Protein AF-A0A3R7LCP0-F1 (afdb_monomer_lite)

Radius of gyration: 26.22 Å; chains: 1; bounding box: 91×42×60 Å

InterPro domains:
  IPR002659 Glycosyl transferase, family 31 [PTHR11214] (71-264)

Structure (mmCIF, N/CA/C/O backbone):
data_AF-A0A3R7LCP0-F1
#
_entry.id   AF-A0A3R7LCP0-F1
#
loop_
_atom_site.group_PDB
_atom_site.id
_atom_site.type_symbol
_atom_site.label_atom_id
_atom_site.label_alt_id
_atom_site.label_comp_id
_atom_site.label_asym_id
_atom_site.label_entity_id
_atom_site.label_seq_id
_atom_site.pdbx_PDB_ins_code
_atom_site.Cartn_x
_atom_site.Cartn_y
_atom_site.Cartn_z
_atom_site.occupancy
_atom_site.B_iso_or_equiv
_atom_site.auth_seq_id
_atom_site.auth_comp_id
_atom_site.auth_asym_id
_atom_site.auth_atom_id
_atom_site.pdbx_PDB_model_num
ATOM 1 N N . MET A 1 1 ? -74.616 3.422 -42.777 1.00 49.84 1 MET A N 1
ATOM 2 C CA . MET A 1 1 ? -73.543 2.401 -42.690 1.00 49.84 1 MET A CA 1
ATOM 3 C C . MET A 1 1 ? -72.469 2.838 -41.690 1.00 49.84 1 MET A C 1
ATOM 5 O O . MET A 1 1 ? -71.772 3.800 -41.980 1.00 49.84 1 MET A O 1
ATOM 9 N N . PRO A 1 2 ? -72.309 2.148 -40.542 1.00 49.72 2 PRO A N 1
ATOM 10 C CA . PRO A 1 2 ? -71.027 2.124 -39.832 1.00 49.72 2 PRO A CA 1
ATOM 11 C C . PRO A 1 2 ? -70.740 0.717 -39.260 1.00 49.72 2 PRO A C 1
ATOM 13 O O . PRO A 1 2 ? -71.001 0.448 -38.094 1.00 49.72 2 PRO A O 1
ATOM 16 N N . LYS A 1 3 ? -70.240 -0.226 -40.073 1.00 52.94 3 LYS A N 1
ATOM 17 C CA . LYS A 1 3 ? -69.855 -1.580 -39.597 1.00 52.94 3 LYS A CA 1
ATOM 18 C C . LYS A 1 3 ? -68.353 -1.889 -39.714 1.00 52.94 3 LYS A C 1
ATOM 20 O O . LYS A 1 3 ? -67.890 -2.838 -39.092 1.00 52.94 3 LYS A O 1
ATOM 25 N N . SER A 1 4 ? -67.568 -1.083 -40.439 1.00 52.88 4 SER A N 1
ATOM 26 C CA . SER A 1 4 ? -66.151 -1.394 -40.707 1.00 52.88 4 SER A CA 1
ATOM 27 C C . SER A 1 4 ? -65.209 -1.059 -39.544 1.00 52.88 4 SER A C 1
ATOM 29 O O . SER A 1 4 ? -64.351 -1.873 -39.207 1.00 52.88 4 SER A O 1
ATOM 31 N N . LYS A 1 5 ? -65.396 0.087 -38.869 1.00 50.59 5 LYS A N 1
ATOM 32 C CA . LYS A 1 5 ? -64.476 0.545 -37.809 1.00 50.59 5 LYS A CA 1
ATOM 33 C C . LYS A 1 5 ? -64.443 -0.392 -36.593 1.00 50.59 5 LYS A C 1
ATOM 35 O O . LYS A 1 5 ? -63.363 -0.674 -36.086 1.00 50.59 5 LYS A O 1
ATOM 40 N N . LEU A 1 6 ? -65.585 -0.943 -36.168 1.00 50.09 6 LEU A N 1
ATOM 41 C CA . LEU A 1 6 ? -65.671 -1.797 -34.971 1.00 50.09 6 LEU A CA 1
ATOM 42 C C . LEU A 1 6 ? -64.938 -3.146 -35.140 1.00 50.09 6 LEU A C 1
ATOM 44 O O . LEU A 1 6 ? -64.340 -3.663 -34.194 1.00 50.09 6 LEU A O 1
ATOM 48 N N . LEU A 1 7 ? -64.958 -3.705 -36.356 1.00 53.12 7 LEU A N 1
ATOM 49 C CA . LEU A 1 7 ? -64.299 -4.972 -36.693 1.00 53.12 7 LEU A CA 1
ATOM 50 C C . LEU A 1 7 ? -62.770 -4.827 -36.706 1.00 53.12 7 LEU A C 1
ATOM 52 O O . LEU A 1 7 ? -62.059 -5.691 -36.187 1.00 53.12 7 LEU A O 1
ATOM 56 N N . THR A 1 8 ? -62.258 -3.703 -37.216 1.00 53.84 8 THR A N 1
ATOM 57 C CA . THR A 1 8 ? -60.820 -3.396 -37.205 1.00 53.84 8 THR A CA 1
ATOM 58 C C . THR A 1 8 ? -60.267 -3.182 -35.796 1.00 53.84 8 THR A C 1
ATOM 60 O O . THR A 1 8 ? -59.170 -3.659 -35.501 1.00 53.84 8 THR A O 1
ATOM 63 N N . THR A 1 9 ? -61.021 -2.547 -34.892 1.00 56.44 9 THR A N 1
ATOM 64 C CA . THR A 1 9 ? -60.576 -2.316 -33.505 1.00 56.44 9 THR A CA 1
ATOM 65 C C . THR A 1 9 ? -60.516 -3.618 -32.707 1.00 56.44 9 THR A C 1
ATOM 67 O O . THR A 1 9 ? -59.526 -3.869 -32.022 1.00 56.44 9 THR A O 1
ATOM 70 N N . LYS A 1 10 ? -61.510 -4.508 -32.866 1.00 56.53 10 LYS A N 1
ATOM 71 C CA . LYS A 1 10 ? -61.490 -5.845 -32.243 1.00 56.53 10 LYS A CA 1
ATOM 72 C C . LYS A 1 10 ? -60.331 -6.706 -32.754 1.00 56.53 10 LYS A C 1
ATOM 74 O O . LYS A 1 10 ? -59.730 -7.441 -31.973 1.00 56.53 10 LYS A O 1
ATOM 79 N N . ARG A 1 11 ? -59.982 -6.605 -34.044 1.00 59.06 11 ARG A N 1
ATOM 80 C CA . ARG A 1 11 ? -58.834 -7.324 -34.622 1.00 59.06 11 ARG A CA 1
ATOM 81 C C . ARG A 1 11 ? -57.505 -6.803 -34.069 1.00 59.06 11 ARG A C 1
ATOM 83 O O . ARG A 1 11 ? -56.677 -7.622 -33.683 1.00 59.06 11 ARG A O 1
ATOM 90 N N . LYS A 1 12 ? -57.326 -5.480 -33.952 1.00 60.47 12 LYS A N 1
ATOM 91 C CA . LYS A 1 12 ? -56.124 -4.874 -33.347 1.00 60.47 12 LYS A CA 1
ATOM 92 C C . LYS A 1 12 ? -55.962 -5.247 -31.870 1.00 60.47 12 LYS A C 1
ATOM 94 O O . LYS A 1 12 ? -54.868 -5.630 -31.475 1.00 60.47 12 LYS A O 1
ATOM 99 N N . LEU A 1 13 ? -57.043 -5.232 -31.087 1.00 64.94 13 LEU A N 1
ATOM 100 C CA . LEU A 1 13 ? -56.997 -5.597 -29.666 1.00 64.94 13 LEU A CA 1
ATOM 101 C C . LEU A 1 13 ? -56.583 -7.065 -29.456 1.00 64.94 13 LEU A C 1
ATOM 103 O O . LEU A 1 13 ? -55.771 -7.356 -28.584 1.00 64.94 13 LEU A O 1
ATOM 107 N N . LYS A 1 14 ? -57.060 -7.980 -30.314 1.00 69.50 14 LYS A N 1
ATOM 108 C CA . LYS A 1 14 ? -56.634 -9.391 -30.305 1.00 69.50 14 LYS A CA 1
ATOM 109 C C . LYS A 1 14 ? -55.150 -9.572 -30.648 1.00 69.50 14 LYS A C 1
ATOM 111 O O . LYS A 1 14 ? -54.504 -10.424 -30.053 1.00 69.50 14 LYS A O 1
ATOM 116 N N . HIS A 1 15 ? -54.602 -8.771 -31.568 1.00 67.19 15 HIS A N 1
ATOM 117 C CA . HIS A 1 15 ? -53.174 -8.835 -31.914 1.00 67.19 15 HIS A CA 1
ATOM 118 C C . HIS A 1 15 ? -52.292 -8.305 -30.777 1.00 67.19 15 HIS A C 1
ATOM 120 O O . HIS A 1 15 ? -51.270 -8.909 -30.473 1.00 67.19 15 HIS A O 1
ATOM 126 N N . VAL A 1 16 ? -52.705 -7.224 -30.106 1.00 72.75 16 VAL A N 1
ATOM 127 C CA . VAL A 1 16 ? -51.981 -6.683 -28.942 1.00 72.75 16 VAL A CA 1
ATOM 128 C C . VAL A 1 16 ? -52.003 -7.670 -27.772 1.00 72.75 16 VAL A C 1
ATOM 130 O O . VAL A 1 16 ? -50.965 -7.913 -27.165 1.00 72.75 16 VAL A O 1
ATOM 133 N N . ALA A 1 17 ? -53.152 -8.296 -27.496 1.00 77.81 17 ALA A N 1
ATOM 134 C CA . ALA A 1 17 ? -53.259 -9.320 -26.456 1.00 77.81 17 ALA A CA 1
ATOM 135 C C . ALA A 1 17 ? -52.379 -10.550 -26.751 1.00 77.81 17 ALA A C 1
ATOM 137 O O . ALA A 1 17 ? -51.728 -11.067 -25.847 1.00 77.81 17 ALA A O 1
ATOM 138 N N . LEU A 1 18 ? -52.310 -10.984 -28.015 1.00 81.31 18 LEU A N 1
ATOM 139 C CA . LEU A 1 18 ? -51.444 -12.089 -28.432 1.00 81.31 18 LEU A CA 1
ATOM 140 C C . LEU A 1 18 ? -49.955 -11.745 -28.270 1.00 81.31 18 LEU A C 1
ATOM 142 O O . LEU A 1 18 ? -49.191 -12.569 -27.779 1.00 81.31 18 LEU A O 1
ATOM 146 N N . LEU A 1 19 ? -49.547 -10.525 -28.636 1.00 80.19 19 LEU A N 1
ATOM 147 C CA . LEU A 1 19 ? -48.168 -10.057 -28.463 1.00 80.19 19 LEU A CA 1
ATOM 148 C C . LEU A 1 19 ? -47.773 -9.956 -26.984 1.00 80.19 19 LEU A C 1
ATOM 150 O O . LEU A 1 19 ? -46.661 -10.336 -26.634 1.00 80.19 19 LEU A O 1
ATOM 154 N N . LEU A 1 20 ? -48.683 -9.509 -26.114 1.00 77.31 20 LEU A N 1
ATOM 155 C CA . LEU A 1 20 ? -48.467 -9.486 -24.664 1.00 77.31 20 LEU A CA 1
ATOM 156 C C . LEU A 1 20 ? -48.315 -10.896 -24.084 1.00 77.31 20 LEU A C 1
ATOM 158 O O . LEU A 1 20 ? -47.405 -11.129 -23.298 1.00 77.31 20 LEU A O 1
ATOM 162 N N . LEU A 1 21 ? -49.153 -11.849 -24.502 1.00 84.38 21 LEU A N 1
ATOM 163 C CA . LEU A 1 21 ? -49.038 -13.250 -24.083 1.00 84.38 21 LEU A CA 1
ATOM 164 C C . LEU A 1 21 ? -47.717 -13.881 -24.539 1.00 84.38 21 LEU A C 1
ATOM 166 O O . LEU A 1 21 ? -47.061 -14.556 -23.750 1.00 84.38 21 LEU A O 1
ATOM 170 N N . LEU A 1 22 ? -47.299 -13.626 -25.782 1.00 82.31 22 LEU A N 1
ATOM 171 C CA . LEU A 1 22 ? -46.010 -14.091 -26.300 1.00 82.31 22 LEU A CA 1
ATOM 172 C C . LEU A 1 22 ? -44.830 -13.445 -25.565 1.00 82.31 22 LEU A C 1
ATOM 174 O O . LEU A 1 22 ? -43.853 -14.131 -25.281 1.00 82.31 22 LEU A O 1
ATOM 178 N N . PHE A 1 23 ? -44.930 -12.159 -25.218 1.00 78.50 23 PHE A N 1
ATOM 179 C CA . PHE A 1 23 ? -43.915 -11.465 -24.429 1.00 78.50 23 PHE A CA 1
ATOM 180 C C . PHE A 1 23 ? -43.800 -12.057 -23.021 1.00 78.50 23 PHE A C 1
ATOM 182 O O . PHE A 1 23 ? -42.697 -12.387 -22.601 1.00 78.50 23 PHE A O 1
ATOM 189 N N . ILE A 1 24 ? -44.927 -12.279 -22.336 1.00 82.06 24 ILE A N 1
ATOM 190 C CA . ILE A 1 24 ? -44.960 -12.899 -21.003 1.00 82.06 24 ILE A CA 1
ATOM 191 C C . ILE A 1 24 ? -44.372 -14.315 -21.049 1.00 82.06 24 ILE A C 1
ATOM 193 O O . ILE A 1 24 ? -43.560 -14.674 -20.196 1.00 82.06 24 ILE A O 1
ATOM 197 N N . LEU A 1 25 ? -44.727 -15.106 -22.067 1.00 82.75 25 LEU A N 1
ATOM 198 C CA . LEU A 1 25 ? -44.203 -16.460 -22.245 1.00 82.75 25 LEU A CA 1
ATOM 199 C C . LEU A 1 25 ? -42.691 -16.450 -22.513 1.00 82.75 25 LEU A C 1
ATOM 201 O O . LEU A 1 25 ? -41.961 -17.241 -21.921 1.00 82.75 25 LEU A O 1
ATOM 205 N N . ALA A 1 26 ? -42.209 -15.532 -23.356 1.00 76.50 26 ALA A N 1
ATOM 206 C CA . ALA A 1 26 ? -40.785 -15.364 -23.627 1.00 76.50 26 ALA A CA 1
ATOM 207 C C . ALA A 1 26 ? -40.016 -14.929 -22.372 1.00 76.50 26 ALA A C 1
ATOM 209 O O . ALA A 1 26 ? -38.957 -15.487 -22.098 1.00 76.50 26 ALA A O 1
ATOM 210 N N . THR A 1 27 ? -40.554 -13.998 -21.576 1.00 69.31 27 THR A N 1
ATOM 211 C CA . THR A 1 27 ? -39.926 -13.582 -20.314 1.00 69.31 27 THR A CA 1
ATOM 212 C C . THR A 1 27 ? -39.915 -14.706 -19.284 1.00 69.31 27 THR A C 1
ATOM 214 O O . THR A 1 27 ? -38.888 -14.920 -18.655 1.00 69.31 27 THR A O 1
ATOM 217 N N . ALA A 1 28 ? -40.996 -15.485 -19.164 1.00 73.69 28 ALA A N 1
ATOM 218 C CA . ALA A 1 28 ? -41.054 -16.615 -18.241 1.00 73.69 28 ALA A CA 1
ATOM 219 C C . ALA A 1 28 ? -40.073 -17.730 -18.642 1.00 73.69 28 ALA A C 1
ATOM 221 O O . ALA A 1 28 ? -39.352 -18.251 -17.797 1.00 73.69 28 ALA A O 1
ATOM 222 N N . LEU A 1 29 ? -39.982 -18.055 -19.938 1.00 70.94 29 LEU A N 1
ATOM 223 C CA . LEU A 1 29 ? -39.008 -19.022 -20.454 1.00 70.94 29 LEU A CA 1
ATOM 224 C C . LEU A 1 29 ? -37.562 -18.544 -20.272 1.00 70.94 29 LEU A C 1
ATOM 226 O O . LEU A 1 29 ? -36.691 -19.363 -19.981 1.00 70.94 29 LEU A O 1
ATOM 230 N N . LEU A 1 30 ? -37.300 -17.240 -20.420 1.00 60.72 30 LEU A N 1
ATOM 231 C CA . LEU A 1 30 ? -35.980 -16.659 -20.178 1.00 60.72 30 LEU A CA 1
ATOM 232 C C . LEU A 1 30 ? -35.617 -16.703 -18.685 1.00 60.72 30 LEU A C 1
ATOM 234 O O . LEU A 1 30 ? -34.499 -17.082 -18.357 1.00 60.72 30 LEU A O 1
ATOM 238 N N . SER A 1 31 ? -36.562 -16.404 -17.788 1.00 59.28 31 SER A N 1
ATOM 239 C CA . SER A 1 31 ? -36.373 -16.524 -16.336 1.00 59.28 31 SER A CA 1
ATOM 240 C C . SER A 1 31 ? -36.089 -17.968 -15.910 1.00 59.28 31 SER A C 1
ATOM 242 O O . SER A 1 31 ? -35.122 -18.206 -15.198 1.00 59.28 31 SER A O 1
ATOM 244 N N . ILE A 1 32 ? -36.838 -18.949 -16.430 1.00 60.66 32 ILE A N 1
ATOM 245 C CA . ILE A 1 32 ? -36.616 -20.376 -16.127 1.00 60.66 32 ILE A CA 1
ATOM 246 C C . ILE A 1 32 ? -35.267 -20.869 -16.693 1.00 60.66 32 ILE A C 1
ATOM 248 O O . ILE A 1 32 ? -34.582 -21.681 -16.071 1.00 60.66 32 ILE A O 1
ATOM 252 N N . ARG A 1 33 ? -34.845 -20.369 -17.866 1.00 51.66 33 ARG A N 1
ATOM 253 C CA . ARG A 1 33 ? -33.520 -20.651 -18.454 1.00 51.66 33 ARG A CA 1
ATOM 254 C C . ARG A 1 33 ? -32.367 -20.029 -17.660 1.00 51.66 33 ARG A C 1
ATOM 256 O O . ARG A 1 33 ? -31.286 -20.608 -17.662 1.00 51.66 33 ARG A O 1
ATOM 263 N N . LEU A 1 34 ? -32.575 -18.876 -17.018 1.00 50.47 34 LEU A N 1
ATOM 264 C CA . LEU A 1 34 ? -31.582 -18.265 -16.129 1.00 50.47 34 LEU A CA 1
ATOM 265 C C . LEU A 1 34 ? -31.468 -19.021 -14.797 1.00 50.47 34 LEU A C 1
ATOM 267 O O . LEU A 1 34 ? -30.347 -19.248 -14.353 1.00 50.47 34 LEU A O 1
ATOM 271 N N . ASP A 1 35 ? -32.581 -19.484 -14.222 1.00 42.94 35 ASP A N 1
ATOM 272 C CA . ASP A 1 35 ? -32.558 -20.279 -12.982 1.00 42.94 35 ASP A CA 1
ATOM 273 C C . ASP A 1 35 ? -31.918 -21.660 -13.197 1.00 42.94 35 ASP A C 1
ATOM 275 O O . ASP A 1 35 ? -31.072 -22.089 -12.420 1.00 42.94 35 ASP A O 1
ATOM 279 N N . THR A 1 36 ? -32.220 -22.335 -14.310 1.00 46.12 36 THR A N 1
ATOM 280 C CA . THR A 1 36 ? -31.637 -23.660 -14.617 1.00 46.12 36 THR A CA 1
ATOM 281 C C . THR A 1 36 ? -30.168 -23.615 -15.052 1.00 46.12 36 THR A C 1
ATOM 283 O O . THR A 1 36 ? -29.502 -24.648 -15.058 1.00 46.12 36 THR A O 1
ATOM 286 N N . ALA A 1 37 ? -29.630 -22.436 -15.381 1.00 47.94 37 ALA A N 1
ATOM 287 C CA . ALA A 1 37 ? -28.201 -22.239 -15.632 1.00 47.94 37 ALA A CA 1
ATOM 288 C C . ALA A 1 37 ? -27.396 -21.937 -14.349 1.00 47.94 37 ALA A C 1
ATOM 290 O O . ALA A 1 37 ? -26.168 -21.858 -14.414 1.00 47.94 37 ALA A O 1
ATOM 291 N N . SER A 1 38 ? -28.068 -21.774 -13.199 1.00 49.25 38 SER A N 1
ATOM 292 C CA . SER A 1 38 ? -27.445 -21.484 -11.900 1.00 49.25 38 SER A CA 1
ATOM 293 C C . SER A 1 38 ? -27.074 -22.737 -11.093 1.00 49.25 38 SER A C 1
ATOM 295 O O . SER A 1 38 ? -26.261 -22.637 -10.176 1.00 49.25 38 SER A O 1
ATOM 297 N N . ASP A 1 39 ? -27.590 -23.918 -11.441 1.00 45.41 39 ASP A N 1
ATOM 298 C CA . ASP A 1 39 ? -27.339 -25.168 -10.698 1.00 45.41 39 ASP A CA 1
ATOM 299 C C . ASP A 1 39 ? -26.075 -25.911 -11.173 1.00 45.41 39 ASP A C 1
ATOM 301 O O . ASP A 1 39 ? -26.025 -27.135 -11.291 1.00 45.41 39 ASP A O 1
ATOM 305 N N . GLY A 1 40 ? -25.018 -25.145 -11.449 1.00 49.59 40 GLY A N 1
ATOM 306 C CA . GLY A 1 40 ? -23.663 -25.644 -11.661 1.00 49.59 40 GLY A CA 1
ATOM 307 C C . GLY A 1 40 ? -22.789 -25.371 -10.439 1.00 49.59 40 GLY A C 1
ATOM 308 O O . GLY A 1 40 ? -22.150 -24.328 -10.371 1.00 49.59 40 GLY A O 1
ATOM 309 N N . ASP A 1 41 ? -22.783 -26.309 -9.490 1.00 51.56 41 ASP A N 1
ATOM 310 C CA . ASP A 1 41 ? -21.792 -26.504 -8.415 1.00 51.56 41 ASP A CA 1
ATOM 311 C C . ASP A 1 41 ? -21.189 -25.225 -7.783 1.00 51.56 41 ASP A C 1
ATOM 313 O O . ASP A 1 41 ? -19.972 -25.001 -7.768 1.00 51.56 41 ASP A O 1
ATOM 317 N N . ALA A 1 42 ? -22.054 -24.360 -7.242 1.00 53.62 42 ALA A N 1
ATOM 318 C CA . ALA A 1 42 ? -21.640 -23.165 -6.502 1.00 53.62 42 ALA A CA 1
ATOM 319 C C . ALA A 1 42 ? -20.739 -23.510 -5.297 1.00 53.62 42 ALA A C 1
ATOM 321 O O . ALA A 1 42 ? -19.781 -22.795 -5.017 1.00 53.62 42 ALA A O 1
ATOM 322 N N . ALA A 1 43 ? -20.977 -24.655 -4.645 1.00 54.81 43 ALA A N 1
ATOM 323 C CA . ALA A 1 43 ? -20.180 -25.124 -3.513 1.00 54.81 43 ALA A CA 1
ATOM 324 C C . ALA A 1 43 ? -18.738 -25.486 -3.919 1.00 54.81 43 ALA A C 1
ATOM 326 O O . ALA A 1 43 ? -17.779 -25.063 -3.264 1.00 54.81 43 ALA A O 1
ATOM 327 N N . GLY A 1 44 ? -18.560 -26.218 -5.026 1.00 53.16 44 GLY A N 1
ATOM 328 C CA . GLY A 1 44 ? -17.236 -26.523 -5.569 1.00 53.16 44 GLY A CA 1
ATOM 329 C C . GLY A 1 44 ? -16.494 -25.267 -6.036 1.00 53.16 44 GLY A C 1
ATOM 330 O O . GLY A 1 44 ? -15.306 -25.101 -5.748 1.00 53.16 44 GLY A O 1
ATOM 331 N N . ARG A 1 45 ? -17.195 -24.324 -6.676 1.00 55.53 45 ARG A N 1
ATOM 332 C CA . ARG A 1 45 ? -16.612 -23.055 -7.137 1.00 55.53 45 ARG A CA 1
ATOM 333 C C . ARG A 1 45 ? -16.164 -22.158 -5.984 1.00 55.53 45 ARG A C 1
ATOM 335 O O . ARG A 1 45 ? -15.049 -21.639 -6.038 1.00 55.53 45 ARG A O 1
ATOM 342 N N . ASP A 1 46 ? -16.978 -22.025 -4.942 1.00 65.75 46 ASP A N 1
ATOM 343 C CA . ASP A 1 46 ? -16.652 -21.229 -3.756 1.00 65.75 46 ASP A CA 1
ATOM 344 C C . ASP A 1 46 ? -15.471 -21.826 -2.990 1.00 65.75 46 ASP A C 1
ATOM 346 O O . ASP A 1 46 ? -14.552 -21.096 -2.616 1.00 65.75 46 ASP A O 1
ATOM 350 N N . SER A 1 47 ? -15.416 -23.155 -2.843 1.00 66.19 47 SER A N 1
ATOM 351 C CA . SER A 1 47 ? -14.258 -23.821 -2.235 1.00 66.19 47 SER A CA 1
ATOM 352 C C . SER A 1 47 ? -12.971 -23.619 -3.045 1.00 66.19 47 SER A C 1
ATOM 354 O O . SER A 1 47 ? -11.925 -23.325 -2.471 1.00 66.19 47 SER A O 1
ATOM 356 N N . TYR A 1 48 ? -13.041 -23.690 -4.379 1.00 65.38 48 TYR A N 1
ATOM 357 C CA . TYR A 1 48 ? -11.883 -23.519 -5.255 1.00 65.38 48 TYR A CA 1
ATOM 358 C C . TYR A 1 48 ? -11.373 -22.075 -5.246 1.00 65.38 48 TYR A C 1
ATOM 360 O O . TYR A 1 48 ? -10.165 -21.833 -5.149 1.00 65.38 48 TYR A O 1
ATOM 368 N N . LEU A 1 49 ? -12.289 -21.106 -5.323 1.00 70.81 49 LEU A N 1
ATOM 369 C CA . LEU A 1 49 ? -11.964 -19.686 -5.217 1.00 70.81 49 LEU A CA 1
ATOM 370 C C . LEU A 1 49 ? -11.360 -19.372 -3.848 1.00 70.81 49 LEU A C 1
ATOM 372 O O . LEU A 1 49 ? -10.337 -18.692 -3.790 1.00 70.81 49 LEU A O 1
ATOM 376 N N . HIS A 1 50 ? -11.920 -19.932 -2.775 1.00 74.62 50 HIS A N 1
ATOM 377 C CA . HIS A 1 50 ? -11.382 -19.794 -1.428 1.00 74.62 50 HIS A CA 1
ATOM 378 C C . HIS A 1 50 ? -9.968 -20.384 -1.309 1.00 74.62 50 HIS A C 1
ATOM 380 O O . HIS A 1 50 ? -9.053 -19.686 -0.877 1.00 74.62 50 HIS A O 1
ATOM 386 N N . SER A 1 51 ? -9.736 -21.619 -1.767 1.00 74.69 51 SER A N 1
ATOM 387 C CA . SER A 1 51 ? -8.404 -22.243 -1.743 1.00 74.69 51 SER A CA 1
ATOM 388 C C . SER A 1 51 ? -7.373 -21.454 -2.549 1.00 74.69 51 SER A C 1
ATOM 390 O O . SER A 1 51 ? -6.238 -21.266 -2.109 1.00 74.69 51 SER A O 1
ATOM 392 N N . ARG A 1 52 ? -7.761 -20.943 -3.721 1.00 78.75 52 ARG A N 1
ATOM 393 C CA . ARG A 1 52 ? -6.888 -20.106 -4.551 1.00 78.75 52 ARG A CA 1
ATOM 394 C C . ARG A 1 52 ? -6.559 -18.780 -3.868 1.00 78.75 52 ARG A C 1
ATOM 396 O O . ARG A 1 52 ? -5.427 -18.311 -3.973 1.00 78.75 52 ARG A O 1
ATOM 403 N N . ALA A 1 53 ? -7.532 -18.185 -3.187 1.00 81.50 53 ALA A N 1
ATOM 404 C CA . ALA A 1 53 ? -7.362 -16.946 -2.446 1.00 81.50 53 ALA A CA 1
ATOM 405 C C . ALA A 1 53 ? -6.405 -17.141 -1.253 1.00 81.50 53 ALA A C 1
ATOM 407 O O . ALA A 1 53 ? -5.516 -16.316 -1.059 1.00 81.50 53 ALA A O 1
ATOM 408 N N . VAL A 1 54 ? -6.506 -18.263 -0.529 1.00 85.88 54 VAL A N 1
ATOM 409 C CA . VAL A 1 54 ? -5.569 -18.634 0.550 1.00 85.88 54 VAL A CA 1
ATOM 410 C C . VAL A 1 54 ? -4.149 -18.822 0.013 1.00 85.88 54 VAL A C 1
ATOM 412 O O . VAL A 1 54 ? -3.215 -18.218 0.531 1.00 85.88 54 VAL A O 1
ATOM 415 N N . ALA A 1 55 ? -3.975 -19.584 -1.070 1.00 88.38 55 ALA A N 1
ATOM 416 C CA . ALA A 1 55 ? -2.655 -19.790 -1.671 1.00 88.38 55 ALA A CA 1
ATOM 417 C C . ALA A 1 55 ? -2.028 -18.476 -2.177 1.00 88.38 55 ALA A C 1
ATOM 419 O O . ALA A 1 55 ? -0.816 -18.276 -2.084 1.00 88.38 55 ALA A O 1
ATOM 420 N N . ALA A 1 56 ? -2.846 -17.562 -2.710 1.00 90.75 56 ALA A N 1
ATOM 421 C CA . ALA A 1 56 ? -2.386 -16.244 -3.132 1.00 90.75 56 ALA A CA 1
ATOM 422 C C . ALA A 1 56 ? -1.938 -15.376 -1.945 1.00 90.75 56 ALA A C 1
ATOM 424 O O . ALA A 1 56 ? -0.945 -14.658 -2.074 1.00 90.75 56 ALA A O 1
ATOM 425 N N . ASP A 1 57 ? -2.626 -15.463 -0.806 1.00 93.38 57 ASP A N 1
ATOM 426 C CA . ASP A 1 57 ? -2.268 -14.735 0.415 1.00 93.38 57 ASP A CA 1
ATOM 427 C C . ASP A 1 57 ? -0.972 -15.271 1.017 1.00 93.38 57 ASP A C 1
ATOM 429 O O . ASP A 1 57 ? -0.076 -14.492 1.341 1.00 93.38 57 ASP A O 1
ATOM 433 N N . GLU A 1 58 ? -0.830 -16.595 1.104 1.00 93.88 58 GLU A N 1
ATOM 434 C CA . GLU A 1 58 ? 0.411 -17.221 1.563 1.00 93.88 58 GLU A CA 1
ATOM 435 C C . GLU A 1 58 ? 1.593 -16.824 0.674 1.00 93.88 58 GLU A C 1
ATOM 437 O O . GLU A 1 58 ? 2.652 -16.456 1.182 1.00 93.88 58 GLU A O 1
ATOM 442 N N . ALA A 1 59 ? 1.402 -16.809 -0.649 1.00 94.75 59 ALA A N 1
ATOM 443 C CA . ALA A 1 59 ? 2.421 -16.337 -1.580 1.00 94.75 59 ALA A CA 1
ATOM 444 C C . ALA A 1 59 ? 2.739 -14.844 -1.382 1.00 94.75 59 ALA A C 1
ATOM 446 O O . ALA A 1 59 ? 3.909 -14.462 -1.393 1.00 94.75 59 ALA A O 1
ATOM 447 N N . ALA A 1 60 ? 1.719 -14.007 -1.161 1.00 96.94 60 ALA A N 1
ATOM 448 C CA . ALA A 1 60 ? 1.883 -12.573 -0.929 1.00 96.94 60 ALA A CA 1
ATOM 449 C C . ALA A 1 60 ? 2.663 -12.251 0.355 1.00 96.94 60 ALA A C 1
ATOM 451 O O . ALA A 1 60 ? 3.346 -11.225 0.432 1.00 96.94 60 ALA A O 1
ATOM 452 N N . LEU A 1 61 ? 2.563 -13.130 1.351 1.00 96.75 61 LEU A N 1
ATOM 453 C CA . LEU A 1 61 ? 3.163 -12.983 2.674 1.00 96.75 61 LEU A CA 1
ATOM 454 C C . LEU A 1 61 ? 4.409 -13.857 2.876 1.00 96.75 61 LEU A C 1
ATOM 456 O O . LEU A 1 61 ? 4.963 -13.868 3.973 1.00 96.75 61 LEU A O 1
ATOM 460 N N . ALA A 1 62 ? 4.886 -14.549 1.836 1.00 95.44 62 ALA A N 1
ATOM 461 C CA . ALA A 1 62 ? 5.940 -15.563 1.934 1.00 95.44 62 ALA A CA 1
ATOM 462 C C . ALA A 1 62 ? 7.254 -15.061 2.564 1.00 95.44 62 ALA A C 1
ATOM 464 O O . ALA A 1 62 ? 7.984 -15.837 3.178 1.00 95.44 62 ALA A O 1
ATOM 465 N N . PHE A 1 63 ? 7.553 -13.764 2.439 1.00 95.94 63 PHE A N 1
ATOM 466 C CA . PHE A 1 63 ? 8.771 -13.147 2.977 1.00 95.94 63 PHE A CA 1
ATOM 467 C C . PHE A 1 63 ? 8.561 -12.418 4.311 1.00 95.94 63 PHE A C 1
ATOM 469 O O . PHE A 1 63 ? 9.473 -11.751 4.802 1.00 95.94 63 PHE A O 1
ATOM 476 N N . ILE A 1 64 ? 7.372 -12.526 4.907 1.00 95.69 64 ILE A N 1
ATOM 477 C CA . ILE A 1 64 ? 7.039 -11.914 6.192 1.00 95.69 64 ILE A CA 1
ATOM 478 C C . ILE A 1 64 ? 6.906 -13.026 7.242 1.00 95.69 64 ILE A C 1
ATOM 480 O O . ILE A 1 64 ? 6.153 -13.980 7.047 1.00 95.69 64 ILE A O 1
ATOM 484 N N . PRO A 1 65 ? 7.586 -12.927 8.399 1.00 96.06 65 PRO A N 1
ATOM 485 C CA . PRO A 1 65 ? 7.410 -13.903 9.467 1.00 96.06 65 PRO A CA 1
ATOM 486 C C . PRO A 1 65 ? 5.955 -13.959 9.948 1.00 96.06 65 PRO A C 1
ATOM 488 O O . PRO A 1 65 ? 5.379 -12.914 10.252 1.00 96.06 65 PRO A O 1
ATOM 491 N N . ARG A 1 66 ? 5.399 -15.167 10.134 1.00 95.12 66 ARG A N 1
ATOM 492 C CA . ARG A 1 66 ? 4.012 -15.373 10.613 1.00 95.12 66 ARG A CA 1
ATOM 493 C C . ARG A 1 66 ? 3.672 -14.532 11.842 1.00 95.12 66 ARG A C 1
ATOM 495 O O . ARG A 1 66 ? 2.694 -13.804 11.819 1.00 95.12 66 ARG A O 1
ATOM 502 N N . ARG A 1 67 ? 4.573 -14.477 12.831 1.00 96.38 67 ARG A N 1
ATOM 503 C CA . ARG A 1 67 ? 4.417 -13.634 14.034 1.00 96.38 67 ARG A CA 1
ATOM 504 C C . ARG A 1 67 ? 4.104 -12.159 13.741 1.00 96.38 67 ARG A C 1
ATOM 506 O O . ARG A 1 67 ? 3.418 -11.513 14.527 1.00 96.38 67 ARG A O 1
ATOM 513 N N . ALA A 1 68 ? 4.647 -11.596 12.657 1.00 96.88 68 ALA A N 1
ATOM 514 C CA . ALA A 1 68 ? 4.395 -10.209 12.278 1.00 96.88 68 ALA A CA 1
ATOM 515 C C . ALA A 1 68 ? 2.983 -10.067 11.700 1.00 96.88 68 ALA A C 1
ATOM 517 O O . ALA A 1 68 ? 2.257 -9.171 12.115 1.00 96.88 68 ALA A O 1
ATOM 518 N N . VAL A 1 69 ? 2.575 -11.000 10.836 1.00 95.88 69 VAL A N 1
ATOM 519 C CA . VAL A 1 69 ? 1.213 -11.080 10.289 1.00 95.88 69 VAL A CA 1
ATOM 520 C C . VAL A 1 69 ? 0.182 -11.304 11.401 1.00 95.88 69 VAL A C 1
ATOM 522 O O . VAL A 1 69 ? -0.827 -10.605 11.452 1.00 95.88 69 VAL A O 1
ATOM 525 N N . ASP A 1 70 ? 0.463 -12.195 12.352 1.00 95.25 70 ASP A N 1
ATOM 526 C CA . ASP A 1 70 ? -0.396 -12.429 13.516 1.00 95.25 70 ASP A CA 1
ATOM 527 C C . ASP A 1 70 ? -0.549 -11.142 14.332 1.00 95.25 70 ASP A C 1
ATOM 529 O O . ASP A 1 70 ? -1.666 -10.723 14.638 1.00 95.25 70 ASP A O 1
ATOM 533 N N . THR A 1 71 ? 0.569 -10.454 14.598 1.00 96.06 71 THR A N 1
ATOM 534 C CA . THR A 1 71 ? 0.560 -9.154 15.284 1.00 96.06 71 THR A CA 1
ATOM 535 C C . THR A 1 71 ? -0.319 -8.150 14.545 1.00 96.06 71 THR A C 1
ATOM 537 O O . THR A 1 71 ? -1.080 -7.431 15.180 1.00 96.06 71 THR A O 1
ATOM 540 N N . TRP A 1 72 ? -0.239 -8.088 13.218 1.00 95.81 72 TRP A N 1
ATOM 541 C CA . TRP A 1 72 ? -1.070 -7.192 12.419 1.00 95.81 72 TRP A CA 1
ATOM 542 C C . TRP A 1 72 ? -2.557 -7.501 12.545 1.00 95.81 72 TRP A C 1
ATOM 544 O O . TRP A 1 72 ? -3.350 -6.590 12.776 1.00 95.81 72 TRP A O 1
ATOM 554 N N . SER A 1 73 ? -2.925 -8.776 12.427 1.00 89.62 73 SER A N 1
ATOM 555 C CA . SER A 1 73 ? -4.321 -9.224 12.453 1.00 89.62 73 SER A CA 1
ATOM 556 C C . SER A 1 73 ? -5.013 -8.964 13.797 1.00 89.62 73 SER A C 1
ATOM 558 O O . SER A 1 73 ? -6.216 -8.721 13.846 1.00 89.62 73 SER A O 1
ATOM 560 N N . GLN A 1 74 ? -4.247 -8.960 14.893 1.00 91.81 74 GLN A N 1
ATOM 561 C CA . GLN A 1 74 ? -4.746 -8.715 16.248 1.00 91.81 74 GLN A CA 1
ATOM 562 C C . GLN A 1 74 ? -4.911 -7.223 16.574 1.00 91.81 74 GLN A C 1
ATOM 564 O O . GLN A 1 74 ? -5.488 -6.866 17.604 1.00 91.81 74 GLN A O 1
ATOM 569 N N . ARG A 1 75 ? -4.384 -6.324 15.734 1.00 94.00 75 ARG A N 1
ATOM 570 C CA . ARG A 1 75 ? -4.398 -4.878 15.979 1.00 94.00 75 ARG A CA 1
ATOM 571 C C . ARG A 1 75 ? -5.595 -4.223 15.302 1.00 94.00 75 ARG A C 1
ATOM 573 O O . ARG A 1 75 ? -5.926 -4.478 14.149 1.00 94.00 75 ARG A O 1
ATOM 580 N N . GLN A 1 76 ? -6.201 -3.274 16.006 1.00 95.44 76 GLN A N 1
ATOM 581 C CA . GLN A 1 76 ? -7.283 -2.454 15.470 1.00 95.44 76 GLN A CA 1
ATOM 582 C C . GLN A 1 76 ? -6.727 -1.187 14.818 1.00 95.44 76 GLN A C 1
ATOM 584 O O . GLN A 1 76 ? -6.714 -0.108 15.413 1.00 95.44 76 GLN A O 1
ATOM 589 N N . TYR A 1 77 ? -6.234 -1.318 13.588 1.00 98.25 77 TYR A N 1
ATOM 590 C CA . TYR A 1 77 ? -5.769 -0.162 12.829 1.00 98.25 77 TYR A CA 1
ATOM 591 C C . TYR A 1 77 ? -6.936 0.748 12.422 1.00 98.25 77 TYR A C 1
ATOM 593 O O . TYR A 1 77 ? -7.972 0.304 11.933 1.00 98.25 77 TYR A O 1
ATOM 601 N N . LEU A 1 78 ? -6.745 2.057 12.568 1.00 98.50 78 LEU A N 1
ATOM 602 C CA . LEU A 1 78 ? -7.616 3.057 11.956 1.00 98.50 78 LEU A CA 1
ATOM 603 C C . LEU A 1 78 ? -7.460 3.026 10.430 1.00 98.50 78 LEU A C 1
ATOM 605 O O . LEU A 1 78 ? -8.448 3.112 9.705 1.00 98.50 78 LEU A O 1
ATOM 609 N N . LEU A 1 79 ? -6.218 2.907 9.963 1.00 98.56 79 LEU A N 1
ATOM 610 C CA . LEU A 1 79 ? -5.852 2.958 8.556 1.00 98.56 79 LEU A CA 1
ATOM 611 C C . LEU A 1 79 ? -4.817 1.883 8.233 1.00 98.56 79 LEU A C 1
ATOM 613 O O . LEU A 1 79 ? -3.815 1.758 8.937 1.00 98.56 79 LEU A O 1
ATOM 617 N N . VAL A 1 80 ? -5.007 1.196 7.111 1.00 98.69 80 VAL A N 1
ATOM 618 C CA . VAL A 1 80 ? -3.949 0.408 6.474 1.00 98.69 80 VAL A CA 1
ATOM 619 C C . VAL A 1 80 ? -3.659 0.996 5.098 1.00 98.69 80 VAL A C 1
ATOM 621 O O . VAL A 1 80 ? -4.534 1.048 4.232 1.00 98.69 80 VAL A O 1
ATOM 624 N N . LEU A 1 81 ? -2.433 1.475 4.907 1.00 98.69 81 LEU A N 1
ATOM 625 C CA . LEU A 1 81 ? -1.968 2.082 3.667 1.00 98.69 81 LEU A CA 1
ATOM 626 C C . LEU A 1 81 ? -1.095 1.098 2.891 1.00 98.69 81 LEU A C 1
ATOM 628 O O . LEU A 1 81 ? -0.023 0.718 3.356 1.00 98.69 81 LEU A O 1
ATOM 632 N N . GLY A 1 82 ? -1.524 0.766 1.678 1.00 98.62 82 GLY A N 1
ATOM 633 C CA . GLY A 1 82 ? -0.682 0.107 0.690 1.00 98.62 82 GLY A CA 1
ATOM 634 C C . GLY A 1 82 ? 0.099 1.138 -0.103 1.00 98.62 82 GLY A C 1
ATOM 635 O O . GLY A 1 82 ? -0.477 2.094 -0.626 1.00 98.62 82 GLY A O 1
ATOM 636 N N . VAL A 1 83 ? 1.402 0.929 -0.228 1.00 98.62 83 VAL A N 1
ATOM 637 C CA . VAL A 1 83 ? 2.285 1.744 -1.057 1.00 98.62 83 VAL A CA 1
ATOM 638 C C . VAL A 1 83 ? 2.806 0.891 -2.204 1.00 98.62 83 VAL A C 1
ATOM 640 O O . VAL A 1 83 ? 3.798 0.172 -2.038 1.00 9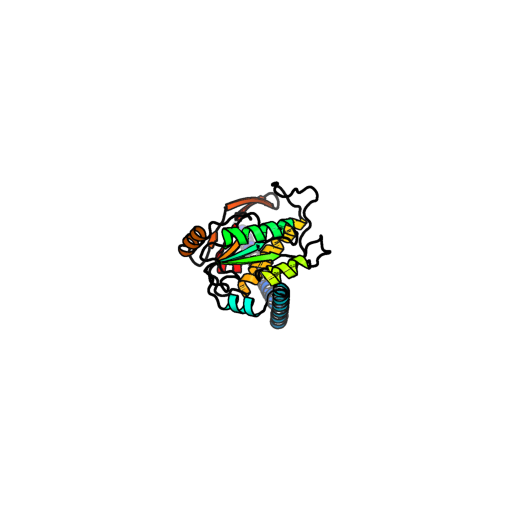8.62 83 VAL A O 1
ATOM 643 N N . PRO A 1 84 ? 2.144 0.904 -3.373 1.00 97.69 84 PRO A N 1
ATOM 644 C CA . PRO A 1 84 ? 2.681 0.244 -4.538 1.00 97.69 84 PRO A CA 1
ATOM 645 C C . PRO A 1 84 ? 4.055 0.772 -4.921 1.00 97.69 84 PRO A C 1
ATOM 647 O O . PRO A 1 84 ? 4.273 1.976 -5.033 1.00 97.69 84 PRO A O 1
ATOM 650 N N . SER A 1 85 ? 4.973 -0.153 -5.153 1.00 97.19 85 SER A N 1
ATOM 651 C CA . SER A 1 85 ? 6.343 0.150 -5.548 1.00 97.19 85 SER A CA 1
ATOM 652 C C . SER A 1 85 ? 6.851 -0.932 -6.505 1.00 97.19 85 SER A C 1
ATOM 654 O O . SER A 1 85 ? 6.120 -1.869 -6.844 1.00 97.19 85 SER A O 1
ATOM 656 N N . GLU A 1 86 ? 8.08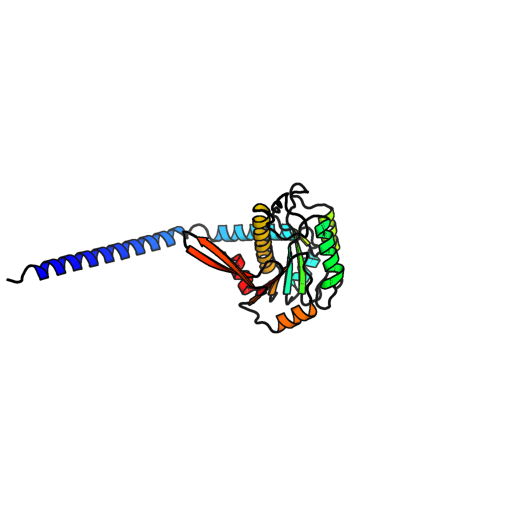6 -0.791 -6.976 1.00 95.94 86 GLU A N 1
ATOM 657 C CA . GLU A 1 86 ? 8.729 -1.745 -7.886 1.00 95.94 86 GLU A CA 1
ATOM 658 C C . GLU A 1 86 ? 9.994 -2.320 -7.242 1.00 95.94 86 GLU A C 1
ATOM 660 O O . GLU A 1 86 ? 10.643 -1.689 -6.394 1.00 95.94 86 GLU A O 1
ATOM 665 N N . ASP A 1 87 ? 10.368 -3.524 -7.668 1.00 97.12 87 ASP A N 1
ATOM 666 C CA . ASP A 1 87 ? 11.605 -4.177 -7.249 1.00 97.12 87 ASP A CA 1
ATOM 667 C C . ASP A 1 87 ? 12.802 -3.637 -8.045 1.00 97.12 87 ASP A C 1
ATOM 669 O O . ASP A 1 87 ? 13.381 -4.300 -8.904 1.00 97.12 87 ASP A O 1
ATOM 673 N N . THR A 1 88 ? 13.145 -2.377 -7.792 1.00 95.56 88 THR A N 1
ATOM 674 C CA . THR A 1 88 ? 14.334 -1.723 -8.344 1.00 95.56 88 THR A CA 1
ATOM 675 C C . THR A 1 88 ? 15.072 -0.973 -7.241 1.00 95.56 88 THR A C 1
ATOM 677 O O . THR A 1 88 ? 14.477 -0.560 -6.241 1.00 95.56 88 THR A O 1
ATOM 680 N N . GLU A 1 89 ? 16.378 -0.762 -7.413 1.00 95.69 89 GLU A N 1
ATOM 681 C CA . GLU A 1 89 ? 17.186 -0.018 -6.440 1.00 95.69 89 GLU A CA 1
ATOM 682 C C . GLU A 1 89 ? 16.644 1.406 -6.235 1.00 95.69 89 GLU A C 1
ATOM 684 O O . GLU A 1 89 ? 16.454 1.855 -5.104 1.00 95.69 89 GLU A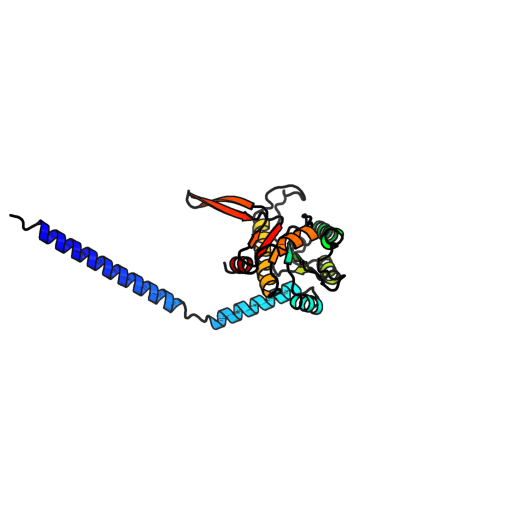 O 1
ATOM 689 N N . ALA A 1 90 ? 16.308 2.101 -7.326 1.00 93.44 90 ALA A N 1
ATOM 690 C CA . ALA A 1 90 ? 15.779 3.461 -7.272 1.00 93.44 90 ALA A CA 1
ATOM 691 C C . ALA A 1 90 ? 14.511 3.558 -6.408 1.00 93.44 90 ALA A C 1
ATOM 693 O O . ALA A 1 90 ? 14.374 4.485 -5.608 1.00 93.44 90 ALA A O 1
ATOM 694 N N . ARG A 1 91 ? 13.608 2.584 -6.536 1.00 95.12 91 ARG A N 1
ATOM 695 C CA . ARG A 1 91 ? 12.337 2.530 -5.804 1.00 95.12 91 ARG A CA 1
ATOM 696 C C . ARG A 1 91 ? 12.538 2.092 -4.361 1.00 95.12 91 ARG A C 1
ATOM 698 O O . ARG A 1 91 ? 11.955 2.682 -3.457 1.00 95.12 91 ARG A O 1
ATOM 705 N N . ARG A 1 92 ? 13.469 1.172 -4.107 1.00 97.69 92 ARG A N 1
ATOM 706 C CA . ARG A 1 92 ? 13.902 0.837 -2.746 1.00 97.69 92 ARG A CA 1
ATOM 707 C C . ARG A 1 92 ? 14.437 2.043 -1.985 1.00 97.69 92 ARG A C 1
ATOM 709 O O . ARG A 1 92 ? 14.091 2.226 -0.821 1.00 97.69 92 ARG A O 1
ATOM 716 N N . ARG A 1 93 ? 15.238 2.897 -2.632 1.00 97.25 93 ARG A N 1
ATOM 717 C CA . ARG A 1 93 ? 15.720 4.143 -2.011 1.00 97.25 93 ARG A CA 1
ATOM 718 C C . ARG A 1 93 ? 14.558 5.044 -1.583 1.00 97.25 93 ARG A C 1
ATOM 720 O O . ARG A 1 93 ? 14.620 5.612 -0.498 1.00 97.25 93 ARG A O 1
ATOM 727 N N . ARG A 1 94 ? 13.478 5.118 -2.370 1.00 96.62 94 ARG A N 1
ATOM 728 C CA . ARG A 1 94 ? 12.260 5.863 -2.002 1.00 96.62 94 ARG A CA 1
ATOM 729 C C . ARG A 1 94 ? 11.539 5.254 -0.802 1.00 96.62 94 ARG A C 1
ATOM 731 O O . ARG A 1 94 ? 11.229 5.979 0.137 1.00 96.62 94 ARG A O 1
ATOM 738 N N . ARG A 1 95 ? 11.359 3.930 -0.777 1.00 98.12 95 ARG A N 1
ATOM 739 C CA . ARG A 1 95 ? 10.787 3.231 0.390 1.00 98.12 95 ARG A CA 1
ATOM 740 C C . ARG A 1 95 ? 11.606 3.491 1.655 1.00 98.12 95 ARG A C 1
ATOM 742 O O . ARG A 1 95 ? 11.057 3.838 2.696 1.00 98.12 95 ARG A O 1
ATOM 749 N N . ASN A 1 96 ? 12.933 3.410 1.559 1.00 98.00 96 ASN A N 1
ATOM 750 C CA . ASN A 1 96 ? 13.829 3.735 2.670 1.00 98.00 96 ASN A CA 1
ATOM 751 C C . ASN A 1 96 ? 13.703 5.197 3.111 1.00 98.00 96 ASN A C 1
ATOM 753 O O . ASN A 1 96 ? 13.704 5.460 4.312 1.00 98.00 96 ASN A O 1
ATOM 757 N N . LEU A 1 97 ? 13.545 6.132 2.170 1.00 97.56 97 LEU A N 1
ATOM 758 C CA . LEU A 1 97 ? 13.312 7.540 2.478 1.00 97.56 97 LEU A CA 1
ATOM 759 C C . LEU A 1 97 ? 11.982 7.744 3.212 1.00 97.56 97 LEU A C 1
ATOM 761 O O . LEU A 1 97 ? 11.949 8.447 4.215 1.00 97.56 97 LEU A O 1
ATOM 765 N N . GLN A 1 98 ? 10.895 7.106 2.779 1.00 97.69 98 GLN A N 1
ATOM 766 C CA . GLN A 1 98 ? 9.620 7.185 3.493 1.00 97.69 98 GLN A CA 1
ATOM 767 C C . GLN A 1 98 ? 9.729 6.574 4.907 1.00 97.69 98 GLN A C 1
ATOM 769 O O . GLN A 1 98 ? 9.306 7.201 5.883 1.00 97.69 98 GLN A O 1
ATOM 774 N N . ARG A 1 99 ? 10.396 5.413 5.056 1.00 97.94 99 ARG A N 1
ATOM 775 C CA . ARG A 1 99 ? 10.682 4.782 6.366 1.00 97.94 99 ARG A CA 1
ATOM 776 C C . ARG A 1 99 ? 11.489 5.684 7.302 1.00 97.94 99 ARG A C 1
ATOM 778 O O . ARG A 1 99 ? 11.215 5.720 8.500 1.00 97.94 99 ARG A O 1
ATOM 785 N N . SER A 1 100 ? 12.479 6.407 6.778 1.00 96.62 100 SER A N 1
ATOM 786 C CA . SER A 1 100 ? 13.333 7.301 7.568 1.00 96.62 100 SER A CA 1
ATOM 787 C C . SER A 1 100 ? 12.727 8.688 7.805 1.00 96.62 100 SER A C 1
ATOM 789 O O . SER A 1 100 ? 13.282 9.450 8.596 1.00 96.62 100 SER A O 1
ATOM 791 N N . THR A 1 101 ? 11.588 9.006 7.177 1.00 96.00 101 THR A N 1
ATOM 792 C CA . THR A 1 101 ? 10.928 10.318 7.264 1.00 96.00 101 THR A CA 1
ATOM 793 C C . THR A 1 101 ? 9.475 10.208 7.737 1.00 96.00 101 THR A C 1
ATOM 795 O O . THR A 1 101 ? 9.237 10.111 8.941 1.00 96.00 101 THR A O 1
ATOM 798 N N . CYS A 1 102 ? 8.486 10.230 6.836 1.00 94.62 102 CYS A N 1
ATOM 799 C CA . CYS A 1 102 ? 7.064 10.324 7.174 1.00 94.62 102 CYS A CA 1
ATOM 800 C C . CYS A 1 102 ? 6.538 9.128 7.985 1.00 94.62 102 CYS A C 1
ATOM 802 O O . CYS A 1 102 ? 5.560 9.284 8.715 1.00 94.62 102 CYS A O 1
ATOM 804 N N . TRP A 1 103 ? 7.204 7.971 7.956 1.00 97.50 103 TRP A N 1
ATOM 805 C CA . TRP A 1 103 ? 6.836 6.819 8.791 1.00 97.50 103 TRP A CA 1
ATOM 806 C C . TRP A 1 103 ? 7.424 6.834 10.201 1.00 97.50 103 TRP A C 1
ATOM 808 O O . TRP A 1 103 ? 7.090 5.970 11.006 1.00 97.50 103 TRP A O 1
ATOM 818 N N . ARG A 1 104 ? 8.236 7.842 10.541 1.00 96.38 104 ARG A N 1
ATOM 819 C CA . ARG A 1 104 ? 8.700 8.072 11.918 1.00 96.38 104 ARG A CA 1
ATOM 820 C C . ARG A 1 104 ? 7.724 8.878 12.768 1.00 96.38 104 ARG A C 1
ATOM 822 O O . ARG A 1 104 ? 7.934 8.997 13.974 1.00 96.38 104 ARG A O 1
ATOM 829 N N . PHE A 1 105 ? 6.682 9.454 12.169 1.00 96.38 105 PHE A N 1
ATOM 830 C CA . PHE A 1 105 ? 5.697 10.206 12.936 1.00 96.38 105 PHE A CA 1
ATOM 831 C C . PHE A 1 105 ? 4.945 9.300 13.928 1.00 96.38 105 PHE A C 1
ATOM 833 O O . PHE A 1 105 ? 4.655 8.141 13.615 1.00 96.38 105 PHE A O 1
ATOM 840 N N . PRO A 1 106 ? 4.567 9.827 15.109 1.00 93.94 106 PRO A N 1
ATOM 841 C CA . PRO A 1 106 ? 3.747 9.091 16.060 1.00 93.94 106 PRO A CA 1
ATOM 842 C C . PRO A 1 106 ? 2.446 8.587 15.429 1.00 93.94 106 PRO A C 1
ATOM 844 O O . PRO A 1 106 ? 1.785 9.296 14.668 1.00 93.94 106 PRO A O 1
ATOM 847 N N . GLY A 1 107 ? 2.060 7.361 15.781 1.00 95.12 107 GLY A N 1
ATOM 848 C CA . GLY A 1 107 ? 0.846 6.719 15.279 1.00 95.12 107 GLY A CA 1
ATOM 849 C C . GLY A 1 107 ? 1.048 5.830 14.051 1.00 95.12 107 GLY A C 1
ATOM 850 O O . GLY A 1 107 ? 0.106 5.118 13.705 1.00 95.12 107 GLY A O 1
ATOM 851 N N . VAL A 1 108 ? 2.240 5.806 13.444 1.00 98.44 108 VAL A N 1
ATOM 852 C CA . VAL A 1 108 ? 2.598 4.808 12.425 1.00 98.44 108 VAL A CA 1
ATOM 853 C C . VAL A 1 108 ? 3.082 3.525 13.101 1.00 98.44 108 VAL A C 1
ATOM 855 O O . VAL A 1 108 ? 4.025 3.536 13.890 1.00 98.44 108 VAL A O 1
ATOM 858 N N . ALA A 1 109 ? 2.431 2.413 12.788 1.00 98.25 109 ALA A N 1
ATOM 859 C CA . ALA A 1 109 ? 2.804 1.070 13.191 1.00 98.25 109 ALA A CA 1
ATOM 860 C C . ALA A 1 109 ? 3.953 0.571 12.310 1.00 98.25 109 ALA A C 1
ATOM 862 O O . ALA A 1 109 ? 3.820 0.467 11.093 1.00 98.25 109 ALA A O 1
ATOM 863 N N . THR A 1 110 ? 5.082 0.249 12.934 1.00 97.62 110 THR A N 1
ATOM 864 C CA . THR A 1 110 ? 6.301 -0.211 12.258 1.00 97.62 110 THR A CA 1
ATOM 865 C C . THR A 1 110 ? 6.907 -1.390 13.010 1.00 97.62 110 THR A C 1
ATOM 867 O O . THR A 1 110 ? 6.614 -1.611 14.184 1.00 97.62 110 THR A O 1
ATOM 870 N N . ARG A 1 111 ? 7.830 -2.129 12.385 1.00 96.62 111 ARG A N 1
ATOM 871 C CA . ARG A 1 111 ? 8.577 -3.186 13.087 1.00 96.62 111 ARG A CA 1
ATOM 872 C C . ARG A 1 111 ? 9.262 -2.667 14.360 1.00 96.62 111 ARG A C 1
ATOM 874 O O . ARG A 1 111 ? 9.251 -3.355 15.377 1.00 96.62 111 ARG A O 1
ATOM 881 N N . ALA A 1 112 ? 9.814 -1.452 14.320 1.00 95.88 112 ALA A N 1
ATOM 882 C CA . ALA A 1 112 ? 10.577 -0.864 15.422 1.00 95.88 112 ALA A CA 1
ATOM 883 C C . ALA A 1 112 ? 9.742 -0.603 16.688 1.00 95.88 112 ALA A C 1
ATOM 885 O O . ALA A 1 112 ? 10.294 -0.605 17.783 1.00 95.88 112 ALA A O 1
ATOM 886 N N . ASN A 1 113 ? 8.426 -0.408 16.555 1.00 96.56 113 ASN A N 1
ATOM 887 C CA . ASN A 1 113 ? 7.516 -0.211 17.687 1.00 96.56 113 ASN A CA 1
ATOM 888 C C . ASN A 1 113 ? 6.556 -1.394 17.901 1.00 96.56 113 ASN A C 1
ATOM 890 O O . ASN A 1 113 ? 5.488 -1.224 18.487 1.00 96.56 113 ASN A O 1
ATOM 894 N N . GLY A 1 114 ? 6.906 -2.591 17.410 1.00 96.56 114 GLY A N 1
ATOM 895 C CA . GLY A 1 114 ? 6.065 -3.785 17.556 1.00 96.56 114 GLY A CA 1
ATOM 896 C C . GLY A 1 114 ? 4.709 -3.655 16.855 1.00 96.56 114 GLY A C 1
ATOM 897 O O . GLY A 1 114 ? 3.695 -4.158 17.349 1.00 96.56 114 GLY A O 1
ATOM 898 N N . PHE A 1 115 ? 4.688 -2.925 15.736 1.00 97.62 115 PHE A N 1
ATOM 899 C CA . PHE A 1 115 ? 3.506 -2.574 14.951 1.00 97.62 115 PHE A CA 1
ATOM 900 C C . PHE A 1 115 ? 2.401 -1.891 15.764 1.00 97.62 115 PHE A C 1
ATOM 902 O O . PHE A 1 115 ? 1.210 -2.063 15.488 1.00 97.62 115 PHE A O 1
ATOM 909 N N . ALA A 1 116 ? 2.796 -1.106 16.766 1.00 96.44 116 ALA A N 1
ATOM 910 C CA . ALA A 1 116 ? 1.893 -0.291 17.557 1.00 96.44 116 ALA A CA 1
ATOM 911 C C . ALA A 1 116 ? 1.653 1.061 16.871 1.00 96.44 116 ALA A C 1
ATOM 913 O O . ALA A 1 116 ? 2.580 1.814 16.583 1.00 96.44 116 ALA A O 1
ATOM 914 N N . GLY A 1 117 ? 0.390 1.386 16.616 1.00 97.38 117 GLY A N 1
ATOM 915 C CA . GLY A 1 117 ? 0.002 2.626 15.958 1.00 97.38 117 GLY A CA 1
ATOM 916 C C . GLY A 1 117 ? -1.413 2.541 15.406 1.00 97.38 117 GLY A C 1
ATOM 917 O O . GLY A 1 117 ? -1.989 1.462 15.305 1.00 97.38 117 GLY A O 1
ATOM 918 N N . ALA A 1 118 ? -1.974 3.691 15.046 1.00 98.25 118 ALA A N 1
ATOM 919 C CA . ALA A 1 118 ? -3.276 3.755 14.394 1.00 98.25 118 ALA A CA 1
ATOM 920 C C . ALA A 1 118 ? -3.177 3.467 12.885 1.00 98.25 118 ALA A C 1
ATOM 922 O O . ALA A 1 118 ? -4.179 3.115 12.269 1.00 98.25 118 ALA A O 1
ATOM 923 N N . MET A 1 119 ? -1.995 3.624 12.289 1.00 98.62 119 MET A N 1
ATOM 924 C CA . MET A 1 119 ?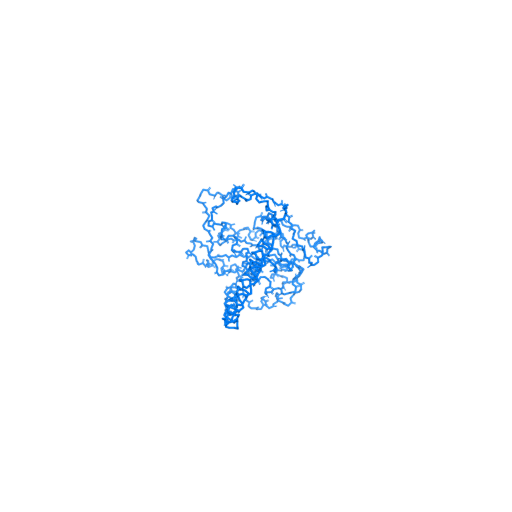 -1.772 3.487 10.854 1.00 98.62 119 MET A CA 1
ATOM 925 C C . MET A 1 119 ? -0.709 2.438 10.559 1.00 98.62 119 MET A C 1
ATOM 927 O O . MET A 1 119 ? 0.440 2.645 10.928 1.00 98.62 119 MET A O 1
ATOM 931 N N . LEU A 1 120 ? -1.056 1.370 9.849 1.00 98.69 120 LEU A N 1
ATOM 932 C CA . LEU A 1 120 ? -0.074 0.442 9.286 1.00 98.69 120 LEU A CA 1
ATOM 933 C C . LEU A 1 120 ? 0.265 0.849 7.848 1.00 98.69 120 LEU A C 1
ATOM 935 O O . LEU A 1 120 ? -0.622 1.245 7.092 1.00 98.69 120 LEU A O 1
ATOM 939 N N . VAL A 1 121 ? 1.539 0.736 7.473 1.00 98.50 121 VAL A N 1
ATOM 940 C CA . VAL A 1 121 ? 2.011 0.967 6.102 1.00 98.50 121 VAL A CA 1
ATOM 941 C C . VAL A 1 121 ? 2.666 -0.299 5.582 1.00 98.50 121 VAL A C 1
ATOM 943 O O . VAL A 1 121 ? 3.545 -0.839 6.247 1.00 98.50 121 VAL A O 1
ATOM 946 N N . LEU A 1 122 ? 2.247 -0.743 4.400 1.00 98.75 122 LEU A N 1
ATOM 947 C CA . LEU A 1 122 ? 2.793 -1.910 3.717 1.00 98.75 122 LEU A CA 1
ATOM 948 C C . LEU A 1 122 ? 3.187 -1.544 2.289 1.00 98.75 122 LEU A C 1
ATOM 950 O O . LEU A 1 122 ? 2.398 -0.958 1.551 1.00 98.75 122 LEU A O 1
ATOM 954 N N . TYR A 1 123 ? 4.393 -1.914 1.877 1.00 98.75 123 TYR A N 1
ATOM 955 C CA . TYR A 1 123 ? 4.840 -1.775 0.499 1.00 98.75 123 TYR A CA 1
ATOM 956 C C . TYR A 1 123 ? 4.373 -2.964 -0.324 1.00 98.75 123 TYR A C 1
ATOM 958 O O . TYR A 1 123 ? 4.588 -4.111 0.057 1.00 98.75 123 TYR A O 1
ATOM 966 N N . VAL A 1 124 ? 3.755 -2.689 -1.468 1.00 98.62 124 VAL A N 1
ATOM 967 C CA . VAL A 1 124 ? 3.120 -3.706 -2.307 1.00 98.62 124 VAL A CA 1
ATOM 968 C C . VAL A 1 124 ? 3.901 -3.845 -3.607 1.00 98.62 124 VAL A C 1
ATOM 970 O O . VAL A 1 124 ? 4.000 -2.890 -4.382 1.00 98.62 124 VAL A O 1
ATOM 973 N N . LEU A 1 125 ? 4.451 -5.032 -3.857 1.00 98.44 125 LEU A N 1
ATOM 974 C CA . LEU A 1 125 ? 5.324 -5.298 -4.999 1.00 98.44 125 LEU A CA 1
ATOM 975 C C . LEU A 1 125 ? 4.850 -6.500 -5.812 1.00 98.44 125 LEU A C 1
ATOM 977 O O . LEU A 1 125 ? 4.410 -7.502 -5.257 1.00 98.44 125 LEU A O 1
ATOM 981 N N . GLY A 1 126 ? 4.977 -6.404 -7.134 1.00 98.06 126 GLY A N 1
ATOM 982 C CA . GLY A 1 126 ? 4.911 -7.534 -8.051 1.00 98.06 126 GLY A CA 1
ATOM 983 C C . GLY A 1 126 ? 6.305 -7.960 -8.512 1.00 98.06 126 GLY A C 1
ATOM 984 O O . GLY A 1 126 ? 7.323 -7.343 -8.196 1.00 98.06 126 GLY A O 1
ATOM 985 N N . ARG A 1 127 ? 6.352 -9.036 -9.293 1.00 98.12 127 ARG A N 1
ATOM 986 C CA . ARG A 1 127 ? 7.582 -9.568 -9.883 1.00 98.12 127 ARG A CA 1
ATOM 987 C C . ARG A 1 127 ? 8.019 -8.684 -11.044 1.00 98.12 127 ARG A C 1
ATOM 989 O O . ARG A 1 127 ? 7.283 -8.539 -12.020 1.00 98.12 127 ARG A O 1
ATOM 996 N N . HIS A 1 128 ? 9.196 -8.079 -10.941 1.00 96.94 128 HIS A N 1
ATOM 997 C CA . HIS A 1 128 ? 9.653 -7.075 -11.900 1.00 96.94 128 HIS A CA 1
ATOM 998 C C . HIS A 1 128 ? 10.332 -7.722 -13.128 1.00 96.94 128 HIS A C 1
ATOM 1000 O O . HIS A 1 128 ? 11.109 -8.669 -12.969 1.00 96.94 128 HIS A O 1
ATOM 1006 N N . PRO A 1 129 ? 10.107 -7.224 -14.362 1.00 95.44 129 PRO A N 1
ATOM 1007 C CA . PRO A 1 129 ? 10.687 -7.803 -15.580 1.00 95.44 129 PRO A CA 1
ATOM 1008 C C . PRO A 1 129 ? 12.221 -7.797 -15.608 1.00 95.44 129 PRO A C 1
ATOM 1010 O O . PRO A 1 129 ? 12.811 -8.680 -16.221 1.00 95.44 129 PRO A O 1
ATOM 1013 N N . ALA A 1 130 ? 12.872 -6.843 -14.930 1.00 93.94 130 ALA A N 1
ATOM 1014 C CA . ALA A 1 130 ? 14.338 -6.784 -14.851 1.00 93.94 130 ALA A CA 1
ATOM 1015 C C . ALA A 1 130 ? 14.967 -8.004 -14.152 1.00 93.94 130 ALA A C 1
ATOM 1017 O O . ALA A 1 130 ? 16.138 -8.286 -14.370 1.00 93.94 130 ALA A O 1
ATOM 1018 N N . HIS A 1 131 ? 14.182 -8.744 -13.362 1.00 96.31 131 HIS A N 1
ATOM 1019 C CA . HIS A 1 131 ? 14.623 -9.940 -12.635 1.00 96.31 131 HIS A CA 1
ATOM 1020 C C . HIS A 1 131 ? 14.025 -11.221 -13.228 1.00 96.31 131 HIS A C 1
ATOM 1022 O O . HIS A 1 131 ? 13.822 -12.206 -12.521 1.00 96.31 131 HIS A O 1
ATOM 1028 N N . GLY A 1 132 ? 13.643 -11.190 -14.512 1.00 96.25 132 GLY A N 1
ATOM 1029 C CA . GLY A 1 132 ? 12.996 -12.324 -15.179 1.00 96.25 132 GLY A CA 1
ATOM 1030 C C . GLY A 1 132 ? 11.647 -12.696 -14.562 1.00 96.25 132 GLY A C 1
ATOM 1031 O O . GLY A 1 132 ? 11.273 -13.863 -14.579 1.00 96.25 132 GLY A O 1
ATOM 1032 N N . TYR A 1 133 ? 10.936 -11.718 -13.986 1.00 97.25 133 TYR A N 1
ATOM 1033 C CA . TYR A 1 133 ? 9.723 -11.941 -13.199 1.00 97.25 133 TYR A CA 1
ATOM 1034 C C . TYR A 1 133 ? 9.934 -12.856 -11.984 1.00 97.25 133 TYR A C 1
ATOM 1036 O O . TYR A 1 133 ? 9.034 -13.605 -11.620 1.00 97.25 133 TYR A O 1
ATOM 1044 N N . ASN A 1 134 ? 11.073 -12.726 -11.305 1.00 97.19 134 ASN A N 1
ATOM 1045 C CA . ASN A 1 134 ? 11.285 -13.216 -9.943 1.00 97.19 134 ASN A CA 1
ATOM 1046 C C . ASN A 1 134 ? 11.410 -12.040 -8.960 1.00 97.19 134 ASN A C 1
ATOM 1048 O O . ASN A 1 134 ? 11.565 -10.889 -9.374 1.00 97.19 134 ASN A O 1
ATOM 1052 N N . TYR A 1 135 ? 11.343 -12.318 -7.656 1.00 97.62 135 TYR A N 1
ATOM 1053 C CA . TYR A 1 135 ? 11.708 -11.338 -6.627 1.00 97.62 135 TYR A CA 1
ATOM 1054 C C . TYR A 1 135 ? 13.216 -11.364 -6.406 1.00 97.62 135 TYR A C 1
ATOM 1056 O O . TYR A 1 135 ? 13.782 -12.429 -6.149 1.00 97.62 135 TYR A O 1
ATOM 1064 N N . SER A 1 136 ? 13.863 -10.202 -6.478 1.00 98.06 136 SER A N 1
ATOM 1065 C CA . SER A 1 136 ? 15.304 -10.096 -6.268 1.00 98.06 136 SER A CA 1
ATOM 1066 C C . SER A 1 136 ? 15.690 -10.513 -4.845 1.00 98.06 136 SER A C 1
ATOM 1068 O O . SER A 1 136 ? 14.938 -10.283 -3.896 1.00 98.06 136 SER A O 1
ATOM 1070 N N . ALA A 1 137 ? 16.891 -11.077 -4.669 1.00 97.75 137 ALA A N 1
ATOM 1071 C CA . ALA A 1 137 ? 17.438 -11.382 -3.338 1.00 97.75 137 ALA A CA 1
ATOM 1072 C C . ALA A 1 137 ? 17.403 -10.146 -2.429 1.00 97.75 137 ALA A C 1
ATOM 1074 O O . ALA A 1 137 ? 17.012 -10.187 -1.269 1.00 97.75 137 ALA A O 1
ATOM 1075 N N . ALA A 1 138 ? 17.698 -9.003 -3.028 1.00 98.06 138 ALA A N 1
ATOM 1076 C CA . ALA A 1 138 ? 17.751 -7.732 -2.360 1.00 98.06 138 ALA A CA 1
ATOM 1077 C C . ALA A 1 138 ? 16.341 -7.283 -1.867 1.00 98.06 138 ALA A C 1
ATOM 1079 O O . ALA A 1 138 ? 16.250 -6.611 -0.841 1.00 98.06 138 ALA A O 1
ATOM 1080 N N . LEU A 1 139 ? 15.243 -7.633 -2.556 1.00 98.12 139 LEU A N 1
ATOM 1081 C CA . LEU A 1 139 ? 13.877 -7.412 -2.051 1.00 98.12 139 LEU A CA 1
ATOM 1082 C C . LEU A 1 139 ? 13.537 -8.367 -0.904 1.00 98.12 139 LEU A C 1
ATOM 1084 O O . LEU A 1 139 ? 12.894 -7.959 0.059 1.00 98.12 139 LEU A O 1
ATOM 1088 N N . GLN A 1 140 ? 13.969 -9.624 -1.002 1.00 97.94 140 GLN A N 1
ATOM 1089 C CA . GLN A 1 140 ? 13.755 -10.622 0.048 1.00 97.94 140 GLN A CA 1
ATOM 1090 C C . GLN A 1 140 ? 14.466 -10.210 1.347 1.00 97.94 140 GLN A C 1
ATOM 1092 O O . GLN A 1 140 ? 13.874 -10.281 2.421 1.00 97.94 140 GLN A O 1
ATOM 1097 N N . GLU A 1 141 ? 15.690 -9.683 1.251 1.00 97.81 141 GLU A N 1
ATOM 1098 C CA . GLU A 1 141 ? 16.420 -9.085 2.376 1.00 97.81 141 GLU A CA 1
ATOM 1099 C C . GLU A 1 141 ? 15.680 -7.883 2.975 1.00 97.81 141 GLU A C 1
ATOM 1101 O O . GLU A 1 141 ? 15.557 -7.768 4.194 1.00 97.81 141 GLU A O 1
ATOM 1106 N N . GLU A 1 142 ? 15.150 -6.989 2.132 1.00 98.25 142 GLU A N 1
ATOM 1107 C CA . GLU A 1 142 ? 14.355 -5.849 2.593 1.00 98.25 142 GLU A CA 1
ATOM 1108 C C . GLU A 1 142 ? 13.097 -6.309 3.344 1.00 98.25 142 GLU A C 1
ATOM 1110 O O . GLU A 1 142 ? 12.798 -5.785 4.419 1.00 98.25 142 GLU A O 1
ATOM 1115 N N . ALA A 1 143 ? 12.384 -7.301 2.808 1.00 97.75 143 ALA A N 1
ATOM 1116 C CA . ALA A 1 143 ? 11.199 -7.877 3.431 1.00 97.75 143 ALA A CA 1
ATOM 1117 C C . ALA A 1 143 ? 11.528 -8.530 4.781 1.00 97.75 143 ALA A C 1
ATOM 1119 O O . ALA A 1 143 ? 10.856 -8.256 5.777 1.00 97.75 143 ALA A O 1
ATOM 1120 N N . ALA A 1 144 ? 12.612 -9.306 4.848 1.00 96.31 144 ALA A N 1
ATOM 1121 C CA . ALA A 1 144 ? 13.093 -9.919 6.083 1.00 96.31 144 ALA A CA 1
ATOM 1122 C C . ALA A 1 144 ? 13.543 -8.878 7.122 1.00 96.31 144 ALA A C 1
ATOM 1124 O O . ALA A 1 144 ? 13.415 -9.099 8.326 1.00 96.31 144 ALA A O 1
ATOM 1125 N N . LEU A 1 145 ? 14.050 -7.726 6.678 1.00 97.19 145 LEU A N 1
ATOM 1126 C CA . LEU A 1 145 ? 14.495 -6.659 7.566 1.00 97.19 145 LEU A CA 1
ATOM 1127 C C . LEU A 1 145 ? 13.333 -5.823 8.105 1.00 97.19 145 LEU A C 1
ATOM 1129 O O . LEU A 1 145 ? 13.311 -5.492 9.288 1.00 97.19 145 LEU A O 1
ATOM 1133 N N . TRP A 1 146 ? 12.382 -5.429 7.267 1.00 98.12 146 TRP A N 1
ATOM 1134 C CA . TRP A 1 146 ? 11.353 -4.463 7.665 1.00 98.12 146 TRP A CA 1
ATOM 1135 C C . TRP A 1 146 ? 10.023 -5.102 8.022 1.00 98.12 146 TRP A C 1
ATOM 1137 O O . TRP A 1 146 ? 9.235 -4.493 8.744 1.00 98.12 146 TRP A O 1
ATOM 1147 N N . HIS A 1 147 ? 9.805 -6.334 7.562 1.00 98.31 147 HIS A N 1
ATOM 1148 C CA . HIS A 1 147 ? 8.555 -7.075 7.666 1.00 98.31 147 HIS A CA 1
ATOM 1149 C C . HIS A 1 147 ? 7.355 -6.331 7.063 1.00 98.31 147 HIS A C 1
ATOM 1151 O O . HIS A 1 147 ? 6.242 -6.740 7.319 1.00 98.31 147 HIS A O 1
ATOM 1157 N N . ASP A 1 148 ? 7.539 -5.258 6.290 1.00 98.31 148 ASP A N 1
ATOM 1158 C CA . ASP A 1 148 ? 6.471 -4.391 5.768 1.00 98.31 148 ASP A CA 1
ATOM 1159 C C . ASP A 1 148 ? 6.282 -4.533 4.247 1.00 98.31 148 ASP A C 1
ATOM 1161 O O . ASP A 1 148 ? 5.699 -3.662 3.606 1.00 98.31 148 ASP A O 1
ATOM 1165 N N . VAL A 1 149 ? 6.792 -5.618 3.657 1.00 98.56 149 VAL A N 1
ATOM 1166 C CA . VAL A 1 149 ? 6.803 -5.858 2.209 1.00 98.56 149 VAL A CA 1
ATOM 1167 C C . VAL A 1 149 ? 5.861 -7.004 1.849 1.00 98.56 149 VAL A C 1
ATOM 1169 O O . VAL A 1 149 ? 6.135 -8.160 2.157 1.00 98.56 149 VAL A O 1
ATOM 1172 N N . VAL A 1 150 ? 4.785 -6.679 1.138 1.00 98.50 150 VAL A N 1
ATOM 1173 C CA . VAL A 1 150 ? 3.846 -7.631 0.537 1.00 98.50 150 VAL A CA 1
ATOM 1174 C C . VAL A 1 150 ? 4.281 -7.922 -0.899 1.00 98.50 150 VAL A C 1
ATOM 1176 O O . VAL A 1 150 ? 4.297 -7.030 -1.753 1.00 98.50 150 VAL A O 1
ATOM 1179 N N . ALA A 1 151 ? 4.605 -9.181 -1.178 1.00 97.94 151 ALA A N 1
ATOM 1180 C CA . ALA A 1 151 ? 5.107 -9.650 -2.465 1.00 97.94 151 ALA A CA 1
ATOM 1181 C C . ALA A 1 151 ? 3.988 -10.338 -3.261 1.00 97.94 151 ALA A C 1
ATOM 1183 O O . ALA A 1 151 ? 3.921 -11.559 -3.348 1.00 97.94 151 ALA A O 1
ATOM 1184 N N . LEU A 1 152 ? 3.079 -9.550 -3.840 1.00 98.00 152 LEU A N 1
ATOM 1185 C CA . LEU A 1 152 ? 1.899 -10.061 -4.540 1.00 98.00 152 LEU A CA 1
ATOM 1186 C C . LEU A 1 152 ? 2.276 -11.001 -5.689 1.00 98.00 152 LEU A C 1
ATOM 1188 O O . LEU A 1 152 ? 3.094 -10.592 -6.519 1.00 98.00 152 LEU A O 1
ATOM 1192 N N . PRO A 1 153 ? 1.612 -12.168 -5.842 1.00 95.75 153 PRO A N 1
ATOM 1193 C CA . PRO A 1 153 ? 1.943 -13.196 -6.833 1.00 95.75 153 PRO A CA 1
ATOM 1194 C C . PRO A 1 153 ? 1.538 -12.819 -8.274 1.00 95.75 153 PRO A C 1
ATOM 1196 O O . PRO A 1 153 ? 0.912 -13.587 -9.007 1.00 95.75 153 PRO A O 1
ATOM 1199 N N . MET A 1 154 ? 1.934 -11.634 -8.720 1.00 96.38 154 MET A N 1
ATOM 1200 C CA . MET A 1 154 ? 1.668 -11.058 -10.028 1.00 96.38 154 MET A CA 1
ATOM 1201 C C . MET A 1 154 ? 2.958 -10.565 -10.683 1.00 96.38 154 MET A C 1
ATOM 1203 O O . MET A 1 154 ? 3.959 -10.325 -10.014 1.00 96.38 154 MET A O 1
ATOM 1207 N N . ASN A 1 155 ? 2.910 -10.372 -11.996 1.00 97.62 155 ASN A N 1
ATOM 1208 C CA . ASN A 1 155 ? 3.996 -9.760 -12.750 1.00 97.62 155 ASN A CA 1
ATOM 1209 C C . ASN A 1 155 ? 3.725 -8.264 -12.911 1.00 97.62 155 ASN A C 1
ATOM 1211 O O . ASN A 1 155 ? 2.586 -7.865 -13.164 1.00 97.62 155 ASN A O 1
ATOM 1215 N N . GLU A 1 156 ? 4.767 -7.452 -12.780 1.00 96.19 156 GLU A N 1
ATOM 1216 C CA . GLU A 1 156 ? 4.719 -6.036 -13.134 1.00 96.19 156 GLU A CA 1
ATOM 1217 C C . GLU A 1 156 ? 4.518 -5.859 -14.640 1.00 96.19 156 GLU A C 1
ATOM 1219 O O . GLU A 1 156 ? 4.994 -6.660 -15.450 1.00 96.19 156 GLU A O 1
ATOM 1224 N N . GLY A 1 157 ? 3.854 -4.770 -15.013 1.00 94.25 157 GLY A N 1
ATOM 1225 C CA . GLY A 1 157 ? 3.825 -4.321 -16.399 1.00 94.25 157 GLY A CA 1
ATOM 1226 C C . GLY A 1 157 ? 5.139 -3.652 -16.790 1.00 94.25 157 GLY A C 1
ATOM 1227 O O . GLY A 1 157 ? 5.780 -3.011 -15.955 1.00 94.25 157 GLY A O 1
ATOM 1228 N N . ARG A 1 158 ? 5.550 -3.769 -18.057 1.00 92.38 158 ARG A N 1
ATOM 1229 C CA . ARG A 1 158 ? 6.726 -3.041 -18.541 1.00 92.38 158 ARG A CA 1
ATOM 1230 C C . ARG A 1 158 ? 6.403 -1.559 -18.678 1.00 92.38 158 ARG A C 1
ATOM 1232 O O . ARG A 1 158 ? 5.376 -1.173 -19.238 1.00 92.38 158 ARG A O 1
ATOM 1239 N N . VAL A 1 159 ? 7.305 -0.734 -18.162 1.00 88.81 159 VAL A N 1
ATOM 1240 C CA . VAL A 1 159 ? 7.280 0.710 -18.376 1.00 88.81 159 VAL A CA 1
ATOM 1241 C C . VAL A 1 159 ? 7.793 1.005 -19.786 1.00 88.81 159 VAL A C 1
ATOM 1243 O O . VAL A 1 159 ? 8.758 0.387 -20.236 1.00 88.81 159 VAL A O 1
ATOM 1246 N N . ALA A 1 160 ? 7.137 1.936 -20.479 1.00 87.94 160 ALA A N 1
ATOM 1247 C CA . ALA A 1 160 ? 7.530 2.380 -21.812 1.00 87.94 160 ALA A CA 1
ATOM 1248 C C . ALA A 1 160 ? 8.998 2.870 -21.820 1.00 87.94 160 ALA A C 1
ATOM 1250 O O . ALA A 1 160 ? 9.366 3.633 -20.923 1.00 87.94 160 ALA A O 1
ATOM 1251 N N . PRO A 1 161 ? 9.840 2.473 -22.795 1.00 81.69 161 PRO A N 1
ATOM 1252 C CA . PRO A 1 161 ? 11.274 2.799 -22.806 1.00 81.69 161 PRO A CA 1
ATOM 1253 C C . PRO A 1 161 ? 11.583 4.302 -22.730 1.00 81.69 161 PRO A C 1
ATOM 1255 O O . PRO A 1 161 ? 12.537 4.724 -22.082 1.00 81.69 161 PRO A O 1
ATOM 1258 N N . GLU A 1 162 ? 10.752 5.122 -23.365 1.00 82.94 162 GLU A N 1
ATOM 1259 C CA . GLU A 1 162 ? 10.839 6.582 -23.391 1.00 82.94 162 GLU A CA 1
ATOM 1260 C C . GLU A 1 162 ? 10.473 7.250 -22.054 1.00 82.94 162 GLU A C 1
ATOM 1262 O O . GLU A 1 162 ? 10.742 8.440 -21.842 1.00 82.94 162 GLU A O 1
ATOM 1267 N N . LYS A 1 163 ? 9.872 6.505 -21.120 1.00 83.62 163 LYS A N 1
ATOM 1268 C CA . LYS A 1 163 ? 9.440 7.040 -19.833 1.00 83.62 163 LYS A CA 1
ATOM 1269 C C . LYS A 1 163 ? 10.642 7.283 -18.921 1.00 83.62 163 LYS A C 1
ATOM 1271 O O . LYS A 1 163 ? 11.219 6.371 -18.337 1.00 83.62 163 LYS A O 1
ATOM 1276 N N . LYS A 1 164 ? 10.954 8.560 -18.693 1.00 77.25 164 LYS A N 1
ATOM 1277 C CA . LYS A 1 164 ? 11.981 8.978 -17.725 1.00 77.25 164 LYS A CA 1
ATOM 1278 C C . LYS A 1 164 ? 11.447 8.975 -16.290 1.00 77.25 164 LYS A C 1
ATOM 1280 O O . LYS A 1 164 ? 10.309 9.385 -16.029 1.00 77.25 164 LYS A O 1
ATOM 1285 N N . VAL A 1 165 ? 12.282 8.540 -15.346 1.00 72.06 165 VAL A N 1
ATOM 1286 C CA . VAL A 1 165 ? 11.989 8.598 -13.904 1.00 72.06 165 VAL A CA 1
ATOM 1287 C C . VAL A 1 165 ? 11.841 10.061 -13.471 1.00 72.06 165 VAL A C 1
ATOM 1289 O O . VAL A 1 165 ? 12.640 10.904 -13.861 1.00 72.06 165 VAL A O 1
ATOM 1292 N N . GLY A 1 166 ? 10.808 10.369 -12.681 1.00 68.25 166 GLY A N 1
ATOM 1293 C CA . GLY A 1 166 ? 10.557 11.722 -12.157 1.00 68.25 166 GLY A CA 1
ATOM 1294 C C . GLY A 1 166 ? 9.909 12.705 -13.141 1.00 68.25 166 GLY A C 1
ATOM 1295 O O . GLY A 1 166 ? 9.567 13.813 -12.747 1.00 68.25 166 GLY A O 1
ATOM 1296 N N . VAL A 1 167 ? 9.695 12.310 -14.398 1.00 74.94 167 VAL A N 1
ATOM 1297 C CA . VAL A 1 167 ? 9.000 13.133 -15.402 1.00 74.94 167 VAL A CA 1
ATOM 1298 C C . VAL A 1 167 ? 7.524 12.732 -15.457 1.00 74.94 167 VAL A C 1
ATOM 1300 O O . VAL A 1 167 ? 7.217 11.546 -15.384 1.00 74.94 167 VAL A O 1
ATOM 1303 N N . GLY A 1 168 ? 6.592 13.676 -15.583 1.00 75.50 168 GLY A N 1
ATOM 1304 C CA . GLY A 1 168 ? 5.175 13.351 -15.802 1.00 75.50 168 GLY A CA 1
ATOM 1305 C C . GLY A 1 168 ? 4.938 12.675 -17.161 1.00 75.50 168 GLY A C 1
ATOM 1306 O O . GLY A 1 168 ? 5.721 12.860 -18.088 1.00 75.50 168 GLY A O 1
ATOM 1307 N N . GLY A 1 169 ? 3.875 11.880 -17.296 1.00 78.19 169 GLY A N 1
ATOM 1308 C CA . GLY A 1 169 ? 3.471 11.300 -18.585 1.00 78.19 169 GLY A CA 1
ATOM 1309 C C . GLY A 1 169 ? 3.051 9.835 -18.514 1.00 78.19 169 GLY A C 1
ATOM 1310 O O . GLY A 1 169 ? 3.166 9.186 -17.475 1.00 78.19 169 GLY A O 1
ATOM 1311 N N . PHE A 1 170 ? 2.553 9.327 -19.641 1.00 81.94 170 PHE A N 1
ATOM 1312 C CA . PHE A 1 170 ? 2.063 7.959 -19.771 1.00 81.94 170 PHE A CA 1
ATOM 1313 C C . PHE A 1 170 ? 3.207 6.942 -19.686 1.00 81.94 170 PHE A C 1
ATOM 1315 O O . PHE A 1 170 ? 4.179 7.027 -20.430 1.00 81.94 170 PHE A O 1
ATOM 1322 N N . SER A 1 171 ? 3.078 5.969 -18.783 1.00 85.19 171 SER A N 1
ATOM 1323 C CA . SER A 1 171 ? 4.095 4.933 -18.549 1.00 85.19 171 SER A CA 1
ATOM 1324 C C . SER A 1 171 ? 3.938 3.692 -19.435 1.00 85.19 171 SER A C 1
ATOM 1326 O O . SER A 1 171 ? 4.688 2.739 -19.255 1.00 85.19 171 SER A O 1
ATOM 1328 N N . GLY A 1 172 ? 2.989 3.681 -20.375 1.00 91.12 172 GLY A N 1
ATOM 1329 C CA . GLY A 1 172 ? 2.699 2.530 -21.235 1.00 91.12 172 GLY A CA 1
ATOM 1330 C C . GLY A 1 172 ? 1.495 1.703 -20.771 1.00 91.12 172 GLY A C 1
ATOM 1331 O O . GLY A 1 172 ? 1.094 1.738 -19.606 1.00 91.12 172 GLY A O 1
ATOM 1332 N N . VAL A 1 173 ? 0.902 0.957 -21.711 1.00 92.44 173 VAL A N 1
ATOM 1333 C CA . VAL A 1 173 ? -0.319 0.159 -21.483 1.00 92.44 173 VAL A CA 1
ATOM 1334 C C . VAL A 1 173 ? -0.063 -0.972 -20.491 1.00 92.44 173 VAL A C 1
ATOM 1336 O O . VAL A 1 173 ? -0.852 -1.167 -19.572 1.00 92.44 173 VAL A O 1
ATOM 1339 N N . GLU A 1 174 ? 1.057 -1.684 -20.629 1.00 94.44 174 GLU A N 1
ATOM 1340 C CA . GLU A 1 174 ? 1.407 -2.763 -19.704 1.00 94.44 174 GLU A CA 1
ATOM 1341 C C . GLU A 1 174 ? 1.567 -2.248 -18.275 1.00 94.44 174 GLU A C 1
ATOM 1343 O O . GLU A 1 174 ? 0.970 -2.811 -17.360 1.00 94.44 174 GLU A O 1
ATOM 1348 N N . ALA A 1 175 ? 2.321 -1.161 -18.074 1.00 92.44 175 ALA A N 1
ATOM 1349 C CA . ALA A 1 175 ? 2.472 -0.531 -16.765 1.00 92.44 175 ALA A CA 1
ATOM 1350 C C . ALA A 1 175 ? 1.119 -0.109 -16.169 1.00 92.44 175 ALA A C 1
ATOM 1352 O O . ALA A 1 175 ? 0.885 -0.326 -14.981 1.00 92.44 175 ALA A O 1
ATOM 1353 N N . ALA A 1 176 ? 0.207 0.436 -16.983 1.00 91.19 176 ALA A N 1
ATOM 1354 C CA . ALA A 1 176 ? -1.138 0.790 -16.533 1.00 91.19 176 ALA A CA 1
ATOM 1355 C C . ALA A 1 176 ? -1.943 -0.445 -16.088 1.00 91.19 176 ALA A C 1
ATOM 1357 O O . ALA A 1 176 ? -2.497 -0.443 -14.990 1.00 91.19 176 ALA A O 1
ATOM 1358 N N . ILE A 1 177 ? -1.941 -1.525 -16.879 1.00 94.44 177 ILE A N 1
ATOM 1359 C CA . ILE A 1 177 ? -2.607 -2.794 -16.532 1.00 94.44 177 ILE A CA 1
ATOM 1360 C C . ILE A 1 177 ? -2.005 -3.393 -15.257 1.00 94.44 177 ILE A C 1
ATOM 1362 O O . ILE A 1 177 ? -2.736 -3.781 -14.344 1.00 94.44 177 ILE A O 1
ATOM 1366 N N . GLY A 1 178 ? -0.673 -3.446 -15.176 1.00 95.62 178 GLY A N 1
ATOM 1367 C CA . GLY A 1 178 ? 0.051 -3.923 -14.003 1.00 95.62 178 GLY A CA 1
ATOM 1368 C C . GLY A 1 178 ? -0.314 -3.115 -12.761 1.00 95.62 178 GLY A C 1
ATOM 1369 O O . GLY A 1 178 ? -0.609 -3.687 -11.715 1.00 95.62 178 GLY A O 1
ATOM 1370 N N . MET A 1 179 ? -0.399 -1.790 -12.880 1.00 94.56 179 MET A N 1
ATOM 1371 C CA . MET A 1 179 ? -0.773 -0.934 -11.763 1.00 94.56 179 MET A CA 1
ATOM 1372 C C . MET A 1 179 ? -2.231 -1.139 -11.326 1.00 94.56 179 MET A C 1
ATOM 1374 O O . MET A 1 179 ? -2.504 -1.307 -10.135 1.00 94.56 179 MET A O 1
ATOM 1378 N N . SER A 1 180 ? -3.178 -1.193 -12.262 1.00 93.69 180 SER A N 1
ATOM 1379 C CA . SER A 1 180 ? -4.581 -1.479 -11.942 1.00 93.69 180 SER A CA 1
ATOM 1380 C C . SER A 1 180 ? -4.731 -2.832 -11.246 1.00 93.69 180 SER A C 1
ATOM 1382 O O . SER A 1 180 ? -5.357 -2.916 -10.190 1.00 93.69 180 SER A O 1
ATOM 1384 N N . ARG A 1 181 ? -4.073 -3.875 -11.767 1.00 96.19 181 ARG A N 1
ATOM 1385 C CA . ARG A 1 181 ? -4.098 -5.218 -11.173 1.00 96.19 181 ARG A CA 1
ATOM 1386 C C . ARG A 1 181 ? -3.483 -5.245 -9.777 1.00 96.19 181 ARG A C 1
ATOM 1388 O O . ARG A 1 181 ? -4.058 -5.843 -8.875 1.00 96.19 181 ARG A O 1
ATOM 1395 N N . LYS A 1 182 ? -2.338 -4.590 -9.582 1.00 97.44 182 LYS A N 1
ATOM 1396 C CA . LYS A 1 182 ? -1.672 -4.517 -8.274 1.00 97.44 182 LYS A CA 1
ATOM 1397 C C . LYS A 1 182 ? -2.536 -3.798 -7.245 1.00 97.44 182 LYS A C 1
ATOM 1399 O O . LYS A 1 182 ? -2.616 -4.228 -6.102 1.00 97.44 182 LYS A O 1
ATOM 1404 N N . THR A 1 183 ? -3.204 -2.728 -7.666 1.00 96.44 183 THR A N 1
ATOM 1405 C CA . THR A 1 183 ? -4.129 -1.969 -6.820 1.00 96.44 183 THR A CA 1
ATOM 1406 C C . THR A 1 183 ? -5.323 -2.828 -6.406 1.00 96.44 183 THR A C 1
ATOM 1408 O O . THR A 1 183 ? -5.652 -2.868 -5.226 1.00 96.44 183 THR A O 1
ATOM 1411 N N . TYR A 1 184 ? -5.927 -3.555 -7.350 1.00 96.62 184 TYR A N 1
ATOM 1412 C CA . TYR A 1 184 ? -7.012 -4.492 -7.058 1.00 96.62 184 TYR A CA 1
ATOM 1413 C C . TYR A 1 184 ? -6.573 -5.560 -6.046 1.00 96.62 184 TYR A C 1
ATOM 1415 O O . TYR A 1 184 ? -7.190 -5.712 -4.996 1.00 96.62 184 TYR A O 1
ATOM 1423 N N . LEU A 1 185 ? -5.459 -6.245 -6.325 1.00 97.56 185 LEU A N 1
ATOM 1424 C CA . LEU A 1 185 ? -4.941 -7.315 -5.467 1.00 97.56 185 LEU A CA 1
ATOM 1425 C C . LEU A 1 185 ? -4.544 -6.811 -4.075 1.00 97.56 185 LEU A C 1
ATOM 1427 O O . LEU A 1 185 ? -4.701 -7.536 -3.099 1.00 97.56 185 LEU A O 1
ATOM 1431 N N . TRP A 1 186 ? -4.058 -5.571 -3.971 1.00 98.19 186 TRP A N 1
ATOM 1432 C CA . TRP A 1 186 ? -3.808 -4.934 -2.683 1.00 98.19 186 TRP A CA 1
ATOM 1433 C C . TRP A 1 186 ? -5.088 -4.815 -1.852 1.00 98.19 186 TRP A C 1
ATOM 1435 O O . TRP A 1 186 ? -5.094 -5.241 -0.701 1.00 98.19 186 TRP A O 1
ATOM 1445 N N . PHE A 1 187 ? -6.163 -4.251 -2.411 1.00 98.00 187 PHE A N 1
ATOM 1446 C CA . PHE A 1 187 ? -7.406 -4.074 -1.656 1.00 98.00 187 PHE A CA 1
ATOM 1447 C C . PHE A 1 187 ? -8.070 -5.407 -1.318 1.00 98.00 187 PHE A C 1
ATOM 1449 O O . PHE A 1 187 ? -8.538 -5.564 -0.192 1.00 98.00 187 PHE A O 1
ATOM 1456 N N . ASP A 1 188 ? -8.053 -6.369 -2.242 1.00 97.00 188 ASP A N 1
ATOM 1457 C CA . ASP A 1 188 ? -8.589 -7.713 -2.012 1.00 97.00 188 ASP A CA 1
ATOM 1458 C C . ASP A 1 188 ? -7.873 -8.418 -0.846 1.00 97.00 188 ASP A C 1
ATOM 1460 O O . ASP A 1 188 ? -8.509 -8.890 0.100 1.00 97.00 188 ASP A O 1
ATOM 1464 N N . LEU A 1 189 ? -6.536 -8.398 -0.849 1.00 97.19 189 LEU A N 1
ATOM 1465 C CA . LEU A 1 189 ? -5.732 -8.932 0.249 1.00 97.19 189 LEU A CA 1
ATOM 1466 C C . LEU A 1 189 ? -5.979 -8.161 1.555 1.00 97.19 189 LEU A C 1
ATOM 1468 O O . LEU A 1 189 ? -6.203 -8.760 2.605 1.00 97.19 189 LEU A O 1
ATOM 1472 N N . ALA A 1 190 ? -5.952 -6.827 1.513 1.00 97.62 190 ALA A N 1
ATOM 1473 C CA . ALA A 1 190 ? -6.083 -6.000 2.708 1.00 97.62 190 ALA A CA 1
ATOM 1474 C C . ALA A 1 190 ? -7.448 -6.174 3.394 1.00 97.62 190 ALA A C 1
ATOM 1476 O O . ALA A 1 190 ? -7.533 -6.165 4.623 1.00 97.62 190 ALA A O 1
ATOM 1477 N N . LEU A 1 191 ? -8.520 -6.385 2.626 1.00 96.62 191 LEU A N 1
ATOM 1478 C CA . LEU A 1 191 ? -9.838 -6.682 3.182 1.00 96.62 191 LEU A CA 1
ATOM 1479 C C . LEU A 1 191 ? -9.848 -7.982 3.988 1.00 96.62 191 LEU A C 1
ATOM 1481 O O . LEU A 1 191 ? -10.495 -8.019 5.040 1.00 96.62 191 LEU A O 1
ATOM 1485 N N . ARG A 1 192 ? -9.129 -9.008 3.523 1.00 94.75 192 ARG A N 1
ATOM 1486 C CA . ARG A 1 192 ? -9.016 -10.311 4.192 1.00 94.75 192 ARG A CA 1
ATOM 1487 C C . ARG A 1 192 ? -8.072 -10.266 5.394 1.00 94.75 192 ARG A C 1
ATOM 1489 O O . ARG A 1 192 ? -8.432 -10.766 6.455 1.00 94.75 192 ARG A O 1
ATOM 1496 N N . LEU A 1 193 ? -6.924 -9.598 5.271 1.00 95.06 193 LEU A N 1
ATOM 1497 C CA . LEU A 1 193 ? -5.921 -9.516 6.343 1.00 95.06 193 LEU A CA 1
ATOM 1498 C C . LEU A 1 193 ? -6.298 -8.575 7.491 1.00 95.06 193 LEU A C 1
ATOM 1500 O O . LEU A 1 193 ? -5.883 -8.796 8.627 1.00 95.06 193 LEU A O 1
ATOM 1504 N N . PHE A 1 194 ? -7.067 -7.522 7.212 1.00 96.75 194 PHE A N 1
ATOM 1505 C CA . PHE A 1 194 ? -7.372 -6.470 8.184 1.00 96.75 194 PHE A CA 1
ATOM 1506 C C . PHE A 1 194 ? -8.880 -6.321 8.395 1.00 96.75 194 PHE A C 1
ATOM 1508 O O . PHE A 1 194 ? -9.454 -5.274 8.065 1.00 96.75 194 PHE A O 1
ATOM 1515 N N . PRO A 1 195 ? -9.557 -7.345 8.949 1.00 93.19 195 PRO A N 1
ATOM 1516 C CA . PRO A 1 195 ? -11.014 -7.359 9.066 1.00 93.19 195 PRO A CA 1
ATOM 1517 C C . PRO A 1 195 ? -11.563 -6.197 9.904 1.00 93.19 195 PRO A C 1
ATOM 1519 O O . PRO A 1 195 ? -12.679 -5.742 9.669 1.00 93.19 195 PRO A O 1
ATOM 1522 N N . THR A 1 196 ? -10.767 -5.679 10.842 1.00 94.38 196 THR A N 1
ATOM 1523 C CA . THR A 1 196 ? -11.150 -4.601 11.763 1.00 94.38 196 THR A CA 1
ATOM 1524 C C . THR A 1 196 ? -10.680 -3.211 11.333 1.00 94.38 196 THR A C 1
ATOM 1526 O O . THR A 1 196 ? -10.974 -2.238 12.029 1.00 94.38 196 THR A O 1
ATOM 1529 N N . ALA A 1 197 ? -9.938 -3.078 10.226 1.00 97.50 197 ALA A N 1
ATOM 1530 C CA . ALA A 1 197 ? -9.473 -1.769 9.778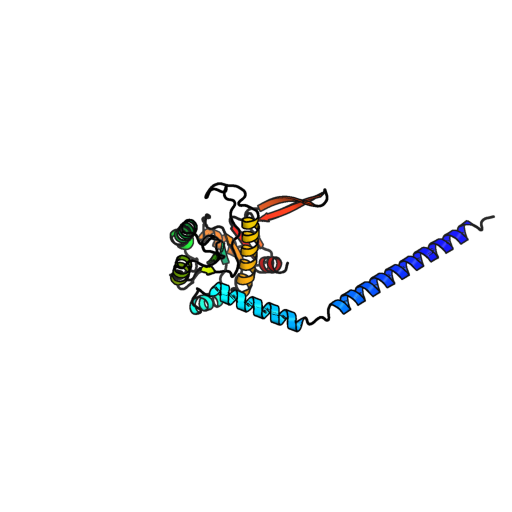 1.00 97.50 197 ALA A CA 1
ATOM 1531 C C . ALA A 1 197 ? -10.642 -0.895 9.305 1.00 97.50 197 ALA A C 1
ATOM 1533 O O . ALA A 1 197 ? -11.468 -1.330 8.501 1.00 97.50 197 ALA A O 1
ATOM 1534 N N . SER A 1 198 ? -10.702 0.354 9.782 1.00 97.69 198 SER A N 1
ATOM 1535 C CA . SER A 1 198 ? -11.767 1.290 9.376 1.00 97.69 198 SER A CA 1
ATOM 1536 C C . SER A 1 198 ? -11.588 1.781 7.940 1.00 97.69 198 SER A C 1
ATOM 1538 O O . SER A 1 198 ? -12.563 1.902 7.195 1.00 97.69 198 SER A O 1
ATOM 1540 N N . TYR A 1 199 ? -10.341 2.066 7.561 1.00 98.56 199 TYR A N 1
ATOM 1541 C CA . TYR A 1 199 ? -9.989 2.589 6.250 1.00 98.56 199 TYR A CA 1
ATOM 1542 C C . TYR A 1 199 ? -8.857 1.792 5.611 1.00 98.56 1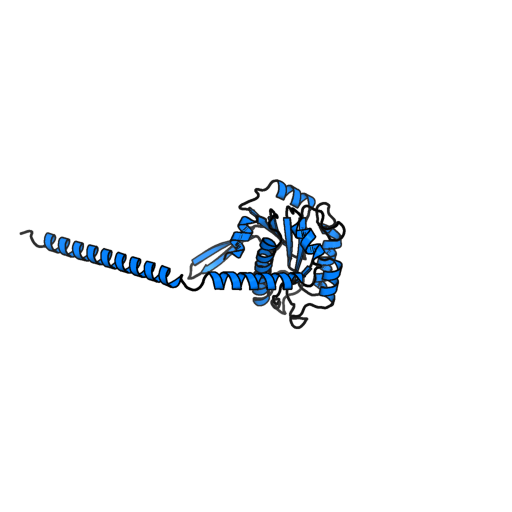99 TYR A C 1
ATOM 1544 O O . TYR A 1 199 ? -7.900 1.393 6.281 1.00 98.56 199 TYR A O 1
ATOM 1552 N N . LEU A 1 200 ? -8.944 1.639 4.294 1.00 98.50 200 LEU A N 1
ATOM 1553 C CA . LEU A 1 200 ? -7.899 1.092 3.440 1.00 98.50 200 LEU A CA 1
ATOM 1554 C C . LEU A 1 200 ? -7.481 2.168 2.442 1.00 98.50 200 LEU A C 1
ATOM 1556 O O . LEU A 1 200 ? -8.324 2.859 1.871 1.00 98.50 200 LEU A O 1
ATOM 1560 N N . ALA A 1 201 ? -6.184 2.320 2.218 1.00 98.19 201 ALA A N 1
ATOM 1561 C CA . ALA A 1 201 ? -5.663 3.346 1.328 1.00 98.19 201 ALA A CA 1
ATOM 1562 C C . ALA A 1 201 ? -4.628 2.804 0.356 1.00 98.19 201 ALA A C 1
ATOM 1564 O O . ALA A 1 201 ? -4.020 1.752 0.570 1.00 98.19 201 ALA A O 1
ATOM 1565 N N . LYS A 1 202 ? -4.411 3.592 -0.692 1.00 97.69 202 LYS A N 1
ATOM 1566 C CA . LYS A 1 202 ? -3.303 3.459 -1.626 1.00 97.69 202 LYS A CA 1
ATOM 1567 C C . LYS A 1 202 ? -2.556 4.786 -1.684 1.00 97.69 202 LYS A C 1
ATOM 1569 O O . LYS A 1 202 ? -3.204 5.825 -1.763 1.00 97.69 202 LYS A O 1
ATOM 1574 N N . GLY A 1 203 ? -1.225 4.755 -1.704 1.00 96.00 203 GLY A N 1
ATOM 1575 C CA . GLY A 1 203 ? -0.374 5.930 -1.930 1.00 96.00 203 GLY A CA 1
ATOM 1576 C C . GLY A 1 203 ? 0.875 5.583 -2.736 1.00 96.00 203 GLY A C 1
ATOM 1577 O O . GLY A 1 203 ? 1.309 4.440 -2.707 1.00 96.00 203 GLY A O 1
ATOM 1578 N N . ASP A 1 204 ? 1.431 6.530 -3.487 1.00 94.81 204 ASP A N 1
ATOM 1579 C CA . ASP A 1 204 ? 2.653 6.298 -4.273 1.00 94.81 204 ASP A CA 1
ATOM 1580 C C . ASP A 1 204 ? 3.926 6.282 -3.406 1.00 94.81 204 ASP A C 1
ATOM 1582 O O . ASP A 1 204 ? 3.957 6.799 -2.290 1.00 94.81 204 ASP A O 1
ATOM 1586 N N . ASP A 1 205 ? 5.012 5.694 -3.909 1.00 95.31 205 ASP A N 1
ATOM 1587 C CA . ASP A 1 205 ? 6.301 5.683 -3.199 1.00 95.31 205 ASP A CA 1
ATOM 1588 C C . ASP A 1 205 ? 7.091 7.001 -3.299 1.00 95.31 205 ASP A C 1
ATOM 1590 O O . ASP A 1 205 ? 8.100 7.168 -2.618 1.00 95.31 205 ASP A O 1
ATOM 1594 N N . ASP A 1 206 ? 6.632 7.956 -4.111 1.00 92.88 206 ASP A N 1
ATOM 1595 C CA . ASP A 1 206 ? 7.168 9.319 -4.223 1.00 92.88 206 ASP A CA 1
ATOM 1596 C C . ASP A 1 206 ? 6.280 10.395 -3.589 1.00 92.88 206 ASP A C 1
ATOM 1598 O O . ASP A 1 206 ? 6.526 11.589 -3.764 1.00 92.88 206 ASP A O 1
ATOM 1602 N N . MET A 1 207 ? 5.290 9.997 -2.792 1.00 92.31 207 MET A N 1
ATOM 1603 C CA . MET A 1 207 ? 4.519 10.929 -1.972 1.00 92.31 207 MET A CA 1
ATOM 1604 C C . MET A 1 207 ? 5.151 11.151 -0.591 1.00 92.31 207 MET A C 1
ATOM 1606 O O . MET A 1 207 ? 5.897 10.317 -0.066 1.00 92.31 207 MET A O 1
ATOM 1610 N N . PHE A 1 208 ? 4.770 12.265 0.034 1.00 94.12 208 PHE A N 1
ATOM 1611 C CA . PHE A 1 208 ? 4.999 12.544 1.447 1.00 94.12 208 PHE A CA 1
ATOM 1612 C C . PHE A 1 208 ? 3.656 12.736 2.156 1.00 94.12 208 PHE A C 1
ATOM 1614 O O . PHE A 1 208 ? 2.831 13.542 1.722 1.00 94.12 208 PHE A O 1
ATOM 1621 N N . LEU A 1 209 ? 3.449 12.041 3.278 1.00 94.62 209 LEU A N 1
ATOM 1622 C CA . LEU A 1 209 ? 2.213 12.124 4.056 1.00 94.62 209 LEU A CA 1
ATOM 1623 C C . LEU A 1 209 ? 2.442 12.826 5.397 1.00 94.62 209 LEU A C 1
ATOM 1625 O O . LEU A 1 209 ? 3.266 12.408 6.210 1.00 94.62 209 LEU A O 1
ATOM 1629 N N . ARG A 1 210 ? 1.644 13.862 5.676 1.00 95.69 210 ARG A N 1
ATOM 1630 C CA . ARG A 1 210 ? 1.591 14.523 6.992 1.00 95.69 210 ARG A CA 1
ATOM 1631 C C . ARG A 1 210 ? 0.771 13.673 7.966 1.00 95.69 210 ARG A C 1
ATOM 1633 O O . ARG A 1 210 ? -0.380 13.998 8.252 1.00 95.69 210 ARG A O 1
ATOM 1640 N N . VAL A 1 211 ? 1.351 12.575 8.450 1.00 97.19 211 VAL A N 1
ATOM 1641 C CA . VAL A 1 211 ? 0.633 11.527 9.202 1.00 97.19 211 VAL A CA 1
ATOM 1642 C C . VAL A 1 211 ? -0.222 12.054 10.364 1.00 97.19 211 VAL A C 1
ATOM 1644 O O . VAL A 1 211 ? -1.394 11.680 10.413 1.00 97.19 211 VAL A O 1
ATOM 1647 N N . PRO A 1 212 ? 0.267 12.927 11.272 1.00 96.88 212 PRO A N 1
ATOM 1648 C CA . PRO A 1 212 ? -0.550 13.364 12.406 1.00 96.88 212 PRO A CA 1
ATOM 1649 C C . PRO A 1 212 ? -1.833 14.080 11.971 1.00 96.88 212 PRO A C 1
ATOM 1651 O O . PRO A 1 212 ? -2.911 13.786 12.485 1.00 96.88 212 PRO A O 1
ATOM 1654 N N . LEU A 1 213 ? -1.726 14.963 10.972 1.00 96.50 213 LEU A N 1
ATOM 1655 C CA . LEU A 1 213 ? -2.871 15.663 10.390 1.00 96.50 213 LEU A CA 1
ATOM 1656 C C . LEU A 1 213 ? -3.803 14.687 9.665 1.00 96.50 213 LEU A C 1
ATOM 1658 O O . LEU A 1 213 ? -5.018 14.760 9.816 1.00 96.50 213 LEU A O 1
ATOM 1662 N N . PHE A 1 214 ? -3.237 13.744 8.911 1.00 96.44 214 PHE A N 1
ATOM 1663 C CA . PHE A 1 214 ? -4.019 12.754 8.179 1.00 96.44 214 PHE A CA 1
ATOM 1664 C C . PHE A 1 214 ? -4.863 11.882 9.117 1.00 96.44 214 PHE A C 1
ATOM 1666 O O . PHE A 1 214 ? -6.065 11.733 8.910 1.00 96.44 214 PHE A O 1
ATOM 1673 N N . LEU A 1 215 ? -4.269 11.372 10.201 1.00 97.88 215 LEU A N 1
ATOM 1674 C CA . LEU A 1 215 ? -4.989 10.568 11.190 1.00 97.88 215 LEU A CA 1
ATOM 1675 C C . LEU A 1 215 ? -6.001 11.384 11.992 1.00 97.88 215 LEU A C 1
ATOM 1677 O O . LEU A 1 215 ? -7.066 10.859 12.313 1.00 97.88 215 LEU A O 1
ATOM 1681 N N . ALA A 1 216 ? -5.700 12.647 12.307 1.00 97.62 216 ALA A N 1
ATOM 1682 C CA . ALA A 1 216 ? -6.668 13.544 12.933 1.00 97.62 216 ALA A CA 1
ATOM 1683 C C . ALA A 1 216 ? -7.917 13.703 12.052 1.00 97.62 216 ALA A C 1
ATOM 1685 O O . ALA A 1 216 ? -9.027 13.515 12.541 1.00 97.62 216 ALA A O 1
ATOM 1686 N N . ASN A 1 217 ? -7.736 13.923 10.747 1.00 96.69 217 ASN A N 1
ATOM 1687 C CA . ASN A 1 217 ? -8.846 14.036 9.803 1.00 96.69 217 ASN A CA 1
ATOM 1688 C C . ASN A 1 217 ? -9.644 12.729 9.696 1.00 96.69 217 ASN A C 1
ATOM 1690 O O . ASN A 1 217 ? -10.865 12.747 9.820 1.00 96.69 217 ASN A O 1
ATOM 1694 N N . LEU A 1 218 ? -8.978 11.577 9.550 1.00 97.12 218 LEU A N 1
ATOM 1695 C CA . LEU A 1 218 ? -9.659 10.277 9.451 1.00 97.12 218 LEU A CA 1
ATOM 1696 C C . LEU A 1 218 ? -10.500 9.927 10.688 1.00 97.12 218 LEU A C 1
ATOM 1698 O O . LEU A 1 218 ? -11.477 9.184 10.578 1.00 97.12 218 LEU A O 1
ATOM 1702 N N . ARG A 1 219 ? -10.145 10.442 11.872 1.00 97.62 219 ARG A N 1
ATOM 1703 C CA . ARG A 1 219 ? -10.940 10.246 13.097 1.00 97.62 219 ARG A CA 1
ATOM 1704 C C . ARG A 1 219 ? -12.276 10.986 13.069 1.00 97.62 219 ARG A C 1
ATOM 1706 O O . ARG A 1 219 ? -13.195 10.531 13.741 1.00 97.62 219 ARG A O 1
ATOM 1713 N N . LEU A 1 220 ? -12.368 12.075 12.307 1.00 97.38 220 LEU A N 1
ATOM 1714 C CA . LEU A 1 220 ? -13.580 12.883 12.159 1.00 97.38 220 LEU A CA 1
ATOM 1715 C C . LEU A 1 220 ? -14.503 12.365 11.049 1.00 97.38 220 LEU A C 1
ATOM 1717 O O . LEU A 1 220 ? -15.668 12.751 10.995 1.00 97.38 220 LEU A O 1
ATOM 1721 N N . LEU A 1 221 ? -13.996 11.507 10.159 1.00 96.25 221 LEU A N 1
ATOM 1722 C CA . LEU A 1 221 ? -14.776 10.985 9.043 1.00 96.25 221 LEU A CA 1
ATOM 1723 C C . LEU A 1 221 ? -15.703 9.824 9.453 1.00 96.25 221 LEU A C 1
ATOM 1725 O O . LEU A 1 221 ? -15.365 9.037 10.348 1.00 96.25 221 LEU A O 1
ATOM 1729 N N . PRO A 1 222 ? -16.848 9.671 8.760 1.00 96.75 222 PRO A N 1
ATOM 1730 C CA . PRO A 1 222 ? -17.679 8.475 8.827 1.00 96.75 222 PRO A CA 1
ATOM 1731 C C . PRO A 1 222 ? -16.910 7.191 8.499 1.00 96.75 222 PRO A C 1
ATOM 1733 O O . PRO A 1 222 ? -16.077 7.156 7.602 1.00 96.75 222 PRO A O 1
ATOM 1736 N N . ARG A 1 223 ? -17.261 6.083 9.159 1.00 96.56 223 ARG A N 1
ATOM 1737 C CA . ARG A 1 223 ? -16.617 4.770 8.942 1.00 96.56 223 ARG A CA 1
ATOM 1738 C C . ARG A 1 223 ? -17.095 4.028 7.695 1.00 96.56 223 ARG A C 1
ATOM 1740 O O . ARG A 1 223 ? -16.661 2.905 7.460 1.00 96.56 223 ARG A O 1
ATOM 1747 N N . ARG A 1 224 ? -18.019 4.621 6.940 1.00 97.38 224 ARG A N 1
ATOM 1748 C CA . ARG A 1 224 ? -18.718 4.011 5.806 1.00 97.38 224 ARG A CA 1
ATOM 1749 C C . ARG A 1 224 ? -18.936 5.029 4.698 1.00 97.38 224 ARG A C 1
ATOM 1751 O O . ARG A 1 224 ? -19.044 6.219 4.986 1.00 97.38 224 ARG A O 1
ATOM 1758 N N . GLY A 1 225 ? -19.025 4.552 3.459 1.00 97.00 225 GLY A N 1
ATOM 1759 C CA . GLY A 1 225 ? -19.281 5.391 2.286 1.00 97.00 225 GLY A CA 1
ATOM 1760 C C . GLY A 1 225 ? -18.193 6.426 1.973 1.00 97.00 225 GLY A C 1
ATOM 1761 O O . GLY A 1 225 ? -18.469 7.405 1.285 1.00 97.00 225 GLY A O 1
ATOM 1762 N N . ILE A 1 226 ? -16.969 6.248 2.476 1.00 96.88 226 ILE A N 1
ATOM 1763 C CA . ILE A 1 226 ? -15.858 7.163 2.212 1.00 96.88 226 ILE A CA 1
ATOM 1764 C C . ILE A 1 226 ? -15.067 6.681 1.008 1.00 96.88 226 ILE A C 1
ATOM 1766 O O . ILE A 1 226 ? -14.533 5.577 1.001 1.00 96.88 226 ILE A O 1
ATOM 1770 N N . TYR A 1 227 ? -14.928 7.569 0.030 1.00 95.56 227 TYR A N 1
ATOM 1771 C CA . TYR A 1 227 ? -13.897 7.528 -0.994 1.00 95.56 227 TYR A CA 1
ATOM 1772 C C . TYR A 1 227 ? -13.304 8.932 -1.069 1.00 95.56 227 TYR A C 1
ATOM 1774 O O . TYR A 1 227 ? -13.965 9.856 -1.534 1.00 95.56 227 TYR A O 1
ATOM 1782 N N . MET A 1 228 ? -12.102 9.116 -0.530 1.00 94.06 228 MET A N 1
ATOM 1783 C CA . MET A 1 228 ? -11.473 10.429 -0.397 1.00 94.06 228 MET A CA 1
ATOM 1784 C C . MET A 1 228 ? -10.093 10.460 -1.043 1.00 94.06 228 MET A C 1
ATOM 1786 O O . MET A 1 228 ? -9.336 9.491 -0.989 1.00 94.06 228 MET A O 1
ATOM 1790 N N . GLY A 1 229 ? -9.750 11.604 -1.612 1.00 93.19 229 GLY A N 1
ATOM 1791 C CA . GLY A 1 229 ? -8.494 11.841 -2.303 1.00 93.19 229 GLY A CA 1
ATOM 1792 C C . GLY A 1 229 ? -8.596 13.108 -3.139 1.00 93.19 229 GLY A C 1
ATOM 1793 O O . GLY A 1 229 ? -9.525 13.903 -2.986 1.00 93.19 229 GLY A O 1
ATOM 1794 N N . ILE A 1 230 ? -7.637 13.301 -4.036 1.00 89.75 230 ILE A N 1
ATOM 1795 C CA . ILE A 1 230 ? -7.715 14.383 -5.017 1.00 89.75 230 ILE A CA 1
ATOM 1796 C C . ILE A 1 230 ? -8.674 13.947 -6.117 1.00 89.75 230 ILE A C 1
ATOM 1798 O O . ILE A 1 230 ? -8.429 12.947 -6.786 1.00 89.75 230 ILE A O 1
ATOM 1802 N N . HIS A 1 231 ? -9.760 14.689 -6.305 1.00 87.75 231 HIS A N 1
ATOM 1803 C CA . HIS A 1 231 ? -10.734 14.388 -7.346 1.00 87.75 231 HIS A CA 1
ATOM 1804 C C . HIS A 1 231 ? -10.128 14.607 -8.734 1.00 87.75 231 HIS A C 1
ATOM 1806 O O . HIS A 1 231 ? -9.574 15.665 -9.030 1.00 87.75 231 HIS A O 1
ATOM 1812 N N . ALA A 1 232 ? -10.278 13.603 -9.588 1.00 83.88 232 ALA A N 1
ATOM 1813 C CA . ALA A 1 232 ? -9.984 13.656 -11.006 1.00 83.88 232 ALA A CA 1
ATOM 1814 C C . ALA A 1 232 ? -11.231 13.247 -11.798 1.00 83.88 232 ALA A C 1
ATOM 1816 O O . ALA A 1 232 ? -12.075 12.479 -11.331 1.00 83.88 232 ALA A O 1
ATOM 1817 N N . GLY A 1 233 ? -11.343 13.772 -13.012 1.00 78.25 233 GLY A N 1
ATOM 1818 C CA . GLY A 1 233 ? -12.412 13.440 -13.940 1.00 78.25 233 GLY A CA 1
ATOM 1819 C C . GLY A 1 233 ? -11.838 13.227 -15.329 1.00 78.25 233 GLY A C 1
ATOM 1820 O O . GLY A 1 233 ? -10.940 13.953 -15.752 1.00 78.25 233 GLY A O 1
ATOM 1821 N N . THR A 1 234 ? -12.345 12.226 -16.040 1.00 72.19 234 THR A N 1
ATOM 1822 C CA . THR A 1 234 ? -12.053 12.034 -17.463 1.00 72.19 234 THR A CA 1
ATOM 1823 C C . THR A 1 234 ? -13.322 11.686 -18.230 1.00 72.19 234 THR A C 1
ATOM 1825 O O . THR A 1 234 ? -14.299 11.215 -17.651 1.00 72.19 234 THR A O 1
ATOM 1828 N N . GLY A 1 235 ? -13.317 11.932 -19.537 1.00 75.38 235 GLY A N 1
ATOM 1829 C CA . GLY A 1 235 ? -14.360 11.467 -20.444 1.00 75.38 235 GLY A CA 1
ATOM 1830 C C . GLY A 1 235 ? -13.904 10.199 -21.152 1.00 75.38 235 GLY A C 1
ATOM 1831 O O . GLY A 1 235 ? -12.903 10.220 -21.866 1.00 75.38 235 GLY A O 1
ATOM 1832 N N . ILE A 1 236 ? -14.641 9.101 -20.999 1.00 75.69 236 ILE A N 1
ATOM 1833 C CA . ILE A 1 236 ? -14.450 7.900 -21.816 1.00 75.69 236 ILE A CA 1
ATOM 1834 C C . ILE A 1 236 ? -15.411 7.985 -23.001 1.00 75.69 236 ILE A C 1
ATOM 1836 O O . ILE A 1 236 ? -16.621 8.120 -22.818 1.00 75.69 236 ILE A O 1
ATOM 1840 N N . ARG A 1 237 ? -14.893 7.900 -24.231 1.00 74.44 237 ARG A N 1
ATOM 1841 C CA . ARG A 1 237 ? -15.748 7.792 -25.422 1.00 74.44 237 ARG A CA 1
ATOM 1842 C C . ARG A 1 237 ? -16.210 6.350 -25.582 1.00 74.44 237 ARG A C 1
ATOM 1844 O O . ARG A 1 237 ? -15.399 5.467 -25.835 1.00 74.44 237 ARG A O 1
ATOM 1851 N N . VAL A 1 238 ? -17.516 6.129 -25.492 1.00 76.81 238 VAL A N 1
ATOM 1852 C CA . VAL A 1 238 ? -18.159 4.834 -25.738 1.00 76.81 238 VAL A CA 1
ATOM 1853 C C . VAL A 1 238 ? -19.262 5.044 -26.765 1.00 76.81 238 VAL A C 1
ATOM 1855 O O . VAL A 1 238 ? -20.184 5.816 -26.523 1.00 76.81 238 VAL A O 1
ATOM 1858 N N . GLN A 1 239 ? -19.161 4.386 -27.925 1.00 75.44 239 GLN A N 1
ATOM 1859 C CA . GLN A 1 239 ? -20.195 4.404 -28.975 1.00 75.44 239 GLN A CA 1
ATOM 1860 C C . GLN A 1 239 ? -20.727 5.820 -29.295 1.00 75.44 239 GLN A C 1
ATOM 1862 O O . GLN A 1 239 ? -21.924 6.089 -29.224 1.00 75.44 239 GLN A O 1
ATOM 1867 N N . ASN A 1 240 ? -19.826 6.756 -29.617 1.00 80.62 240 ASN A N 1
ATOM 1868 C CA . ASN A 1 240 ? -20.139 8.170 -29.891 1.00 80.62 240 ASN A CA 1
ATOM 1869 C C . ASN A 1 240 ? -20.735 8.987 -28.727 1.00 80.62 240 ASN A C 1
ATOM 1871 O O . ASN A 1 240 ? -21.090 10.149 -28.923 1.00 80.62 240 ASN A O 1
ATOM 1875 N N . ARG A 1 241 ? -20.782 8.444 -27.508 1.00 76.81 241 ARG A N 1
ATOM 1876 C CA . ARG A 1 241 ? -21.143 9.175 -26.288 1.00 76.81 241 ARG A CA 1
ATOM 1877 C C . ARG A 1 241 ? -19.911 9.394 -25.419 1.00 76.81 241 ARG A C 1
ATOM 1879 O O . ARG A 1 241 ? -19.042 8.530 -25.339 1.00 76.81 241 ARG A O 1
ATOM 1886 N N . SER A 1 242 ? -19.833 10.558 -24.782 1.00 78.69 242 SER A N 1
ATOM 1887 C CA . SER A 1 242 ? -18.839 10.823 -23.741 1.00 78.69 242 SER A CA 1
ATOM 1888 C C . SER A 1 242 ? -19.445 10.449 -22.394 1.00 78.69 242 SER A C 1
ATOM 1890 O O . SER A 1 242 ? -20.463 11.017 -22.001 1.00 78.69 242 SER A O 1
ATOM 1892 N N . LEU A 1 243 ? -18.849 9.478 -21.710 1.00 82.88 243 LEU A N 1
ATOM 1893 C CA . LEU A 1 243 ? -19.191 9.117 -20.341 1.00 82.88 243 LEU A CA 1
ATOM 1894 C C . LEU A 1 243 ? -18.186 9.782 -19.408 1.00 82.88 243 LEU A C 1
ATOM 1896 O O . LEU A 1 243 ? -16.992 9.490 -19.467 1.00 82.88 243 LEU A O 1
ATOM 1900 N N . GLY A 1 244 ? -18.668 10.687 -18.559 1.00 82.62 244 GLY A N 1
ATOM 1901 C CA . GLY A 1 244 ? -17.855 11.255 -17.492 1.00 82.62 244 GLY A CA 1
ATOM 1902 C C . GLY A 1 244 ? -17.584 10.198 -16.428 1.00 82.62 244 GLY A C 1
ATOM 1903 O O . GLY A 1 244 ? -18.518 9.595 -15.903 1.00 82.62 244 GLY A O 1
ATOM 1904 N N . VAL A 1 245 ? -16.313 9.984 -16.106 1.00 84.00 245 VAL A N 1
ATOM 1905 C CA . VAL A 1 245 ? -15.882 9.115 -15.013 1.00 84.00 245 VAL A CA 1
ATOM 1906 C C . VAL A 1 245 ? -15.115 9.959 -14.013 1.00 84.00 245 VAL A C 1
ATOM 1908 O O . VAL A 1 245 ? -14.091 10.555 -14.347 1.00 84.00 245 VAL A O 1
ATOM 1911 N N . ASN A 1 246 ? -15.625 9.989 -12.785 1.00 87.25 246 ASN A N 1
ATOM 1912 C CA . ASN A 1 246 ? -14.974 10.629 -11.650 1.00 87.25 246 ASN A CA 1
ATOM 1913 C C . ASN A 1 246 ? -14.246 9.568 -10.829 1.00 87.25 246 ASN A C 1
ATOM 1915 O O . ASN A 1 246 ? -14.798 8.503 -10.554 1.00 87.25 246 ASN A O 1
ATOM 1919 N N . PHE A 1 247 ? -13.014 9.862 -10.432 1.00 89.31 247 PHE A N 1
ATOM 1920 C CA . PHE A 1 247 ? -12.173 8.961 -9.651 1.00 89.31 247 PHE A CA 1
ATOM 1921 C C . PHE A 1 247 ? -11.208 9.762 -8.774 1.00 89.31 247 PHE A C 1
ATOM 1923 O O . PHE A 1 247 ? -11.022 10.962 -8.974 1.00 89.31 247 PHE A O 1
ATOM 1930 N N . MET A 1 248 ? -10.578 9.111 -7.798 1.00 92.06 248 MET A N 1
ATOM 1931 C CA . MET A 1 248 ? -9.503 9.739 -7.029 1.00 92.06 248 MET A CA 1
ATOM 1932 C C . MET A 1 248 ? -8.167 9.547 -7.739 1.00 92.06 248 MET A C 1
ATOM 1934 O O . MET A 1 248 ? -7.807 8.431 -8.117 1.00 92.06 248 MET A O 1
ATOM 1938 N N . ALA A 1 249 ? -7.424 10.637 -7.908 1.00 86.38 249 ALA A N 1
ATOM 1939 C CA . ALA A 1 249 ? -6.096 10.632 -8.494 1.00 86.38 249 ALA A CA 1
ATOM 1940 C C . ALA A 1 249 ? -5.175 9.655 -7.751 1.00 86.38 249 ALA A C 1
ATOM 1942 O O . ALA A 1 249 ? -5.212 9.525 -6.525 1.00 86.38 249 ALA A O 1
ATOM 1943 N N . GLY A 1 250 ? -4.322 8.975 -8.518 1.00 82.75 250 GLY A N 1
ATOM 1944 C CA . GLY A 1 250 ? -3.543 7.841 -8.032 1.00 82.75 250 GLY A CA 1
ATOM 1945 C C . GLY A 1 250 ? -2.539 8.158 -6.921 1.00 82.75 250 GLY A C 1
ATOM 1946 O O . GLY A 1 250 ? -2.138 7.226 -6.238 1.00 82.75 250 GLY A O 1
ATOM 1947 N N . TRP A 1 251 ? -2.154 9.416 -6.696 1.00 87.44 251 TRP A N 1
ATOM 1948 C CA . TRP A 1 251 ? -1.067 9.766 -5.769 1.00 87.44 251 TRP A CA 1
ATOM 1949 C C . TRP A 1 251 ? -1.309 9.299 -4.334 1.00 87.44 251 TRP A C 1
ATOM 1951 O O . TRP A 1 251 ? -0.410 8.756 -3.695 1.00 87.44 251 TRP A O 1
ATOM 1961 N N . CYS A 1 252 ? -2.527 9.503 -3.829 1.00 94.12 252 CYS A N 1
ATOM 1962 C CA . CYS A 1 252 ? -2.991 8.960 -2.559 1.00 94.12 252 CYS A CA 1
ATOM 1963 C C . CYS A 1 252 ? -4.515 9.066 -2.472 1.00 94.12 252 CYS A C 1
ATOM 1965 O O . CYS A 1 252 ? -5.078 10.142 -2.690 1.00 94.12 252 CYS A O 1
ATOM 1967 N N . TYR A 1 253 ? -5.180 7.970 -2.117 1.00 96.50 253 TYR A N 1
ATOM 1968 C CA . TYR A 1 253 ? -6.607 7.965 -1.813 1.00 96.50 253 TYR A CA 1
ATOM 1969 C C . TYR A 1 253 ? -6.939 6.933 -0.742 1.00 96.50 253 TYR A C 1
ATOM 1971 O O . TYR A 1 253 ? -6.199 5.981 -0.495 1.00 96.50 253 TYR A O 1
ATOM 1979 N N . THR A 1 254 ? -8.063 7.143 -0.070 1.00 97.69 254 THR A N 1
ATOM 1980 C CA . THR A 1 254 ? -8.524 6.335 1.057 1.00 97.69 254 THR A CA 1
ATOM 1981 C C . THR A 1 254 ? -9.984 5.977 0.873 1.00 97.69 254 THR A C 1
ATOM 1983 O O . THR A 1 254 ? -10.799 6.820 0.502 1.00 97.69 254 THR A O 1
ATOM 1986 N N . MET A 1 255 ? -10.305 4.722 1.148 1.00 98.12 255 MET A N 1
ATOM 1987 C CA . MET A 1 255 ? -11.657 4.195 1.143 1.00 98.12 255 MET A CA 1
ATOM 1988 C C . MET A 1 255 ? -12.021 3.702 2.538 1.00 98.12 255 MET A C 1
ATOM 1990 O O . MET A 1 255 ? -11.180 3.142 3.245 1.00 98.12 255 MET A O 1
ATOM 1994 N N . SER A 1 256 ? -13.278 3.877 2.939 1.00 98.25 256 SER A N 1
ATOM 1995 C CA . SER A 1 256 ? -13.826 3.063 4.020 1.00 98.25 256 SER A CA 1
ATOM 1996 C C . SER A 1 256 ? -13.895 1.604 3.581 1.00 98.25 256 SER A C 1
ATOM 1998 O O . SER A 1 256 ? -13.937 1.286 2.389 1.00 98.25 256 SER A O 1
ATOM 2000 N N . ARG A 1 257 ? -13.895 0.702 4.561 1.00 97.19 257 ARG A N 1
ATOM 2001 C CA . ARG A 1 257 ? -13.873 -0.743 4.312 1.00 97.19 257 ARG A CA 1
ATOM 2002 C C . ARG A 1 257 ? -14.994 -1.217 3.379 1.00 97.19 257 ARG A C 1
ATOM 2004 O O . ARG A 1 257 ? -14.744 -2.046 2.514 1.00 97.19 257 ARG A O 1
ATOM 2011 N N . ASP A 1 258 ? -16.208 -0.692 3.531 1.00 97.62 258 ASP A N 1
ATOM 2012 C CA . ASP A 1 258 ? -17.361 -1.044 2.692 1.00 97.62 258 ASP A CA 1
ATOM 2013 C C . ASP A 1 258 ? -17.189 -0.608 1.230 1.00 97.62 258 ASP A C 1
ATOM 2015 O O . ASP A 1 258 ? -17.528 -1.363 0.323 1.00 97.62 258 ASP A O 1
ATOM 2019 N N . VAL A 1 259 ? -16.596 0.562 0.992 1.00 97.50 259 VAL A N 1
ATOM 2020 C CA . VAL A 1 259 ? -16.291 1.040 -0.363 1.00 97.50 259 VAL A CA 1
ATOM 2021 C C . VAL A 1 259 ? -15.171 0.214 -0.996 1.00 97.50 259 VAL A C 1
ATOM 2023 O O . VAL A 1 259 ? -15.274 -0.162 -2.161 1.00 97.50 259 VAL A O 1
ATOM 2026 N N . ALA A 1 260 ? -14.129 -0.131 -0.233 1.00 97.50 260 ALA A N 1
ATOM 2027 C CA . ALA A 1 260 ? -13.096 -1.050 -0.710 1.00 97.50 260 ALA A CA 1
ATOM 2028 C C . ALA A 1 260 ? -13.678 -2.440 -1.030 1.00 97.50 260 ALA A C 1
ATOM 2030 O O . ALA A 1 260 ? -13.302 -3.039 -2.033 1.00 97.50 260 ALA A O 1
ATOM 2031 N N . GLY A 1 261 ? -14.624 -2.929 -0.221 1.00 97.38 261 GLY A N 1
ATOM 2032 C CA . GLY A 1 261 ? -15.362 -4.167 -0.486 1.00 97.38 261 GLY A CA 1
ATOM 2033 C C . GLY A 1 261 ? -16.149 -4.110 -1.794 1.00 97.38 261 GLY A C 1
ATOM 2034 O O . GLY A 1 261 ? -16.069 -5.034 -2.595 1.00 97.38 261 GLY A O 1
ATOM 2035 N N . ALA A 1 262 ? -16.839 -2.996 -2.047 1.00 96.38 262 ALA A N 1
ATOM 2036 C CA . ALA A 1 262 ? -17.548 -2.778 -3.304 1.00 96.38 262 ALA A CA 1
ATOM 2037 C C . ALA A 1 262 ? -16.604 -2.692 -4.516 1.00 96.38 262 ALA A C 1
ATOM 2039 O O . ALA A 1 262 ? -16.983 -3.101 -5.607 1.00 96.38 262 ALA A O 1
ATOM 2040 N N . LEU A 1 263 ? -15.377 -2.180 -4.350 1.00 93.88 263 LEU A N 1
ATOM 2041 C CA . LEU A 1 263 ? -14.380 -2.153 -5.426 1.00 93.88 263 LEU A CA 1
ATOM 2042 C C . LEU A 1 263 ? -13.985 -3.567 -5.870 1.00 93.88 263 LEU A C 1
ATOM 2044 O O . LEU A 1 263 ? -13.895 -3.815 -7.067 1.00 93.88 263 LEU A O 1
ATOM 2048 N N . VAL A 1 264 ? -13.723 -4.469 -4.922 1.00 94.69 264 VAL A N 1
ATOM 2049 C CA . VAL A 1 264 ? -13.215 -5.821 -5.227 1.00 94.69 264 VAL A CA 1
ATOM 2050 C C . VAL A 1 264 ? -14.317 -6.827 -5.568 1.00 94.69 264 VAL A C 1
ATOM 2052 O O . VAL A 1 264 ? -14.017 -7.963 -5.907 1.00 94.69 264 VAL A O 1
ATOM 2055 N N . SER A 1 265 ? -15.590 -6.435 -5.466 1.00 90.88 265 SER A N 1
ATOM 2056 C CA . SER A 1 265 ? -16.721 -7.280 -5.868 1.00 90.88 265 SER A CA 1
ATOM 2057 C C . SER A 1 265 ? -17.063 -7.208 -7.363 1.00 90.88 265 SER A C 1
ATOM 2059 O O . SER A 1 265 ? -17.956 -7.933 -7.796 1.00 90.88 265 SER A O 1
ATOM 2061 N N . TYR A 1 266 ? -16.416 -6.316 -8.123 1.00 76.31 266 TYR A N 1
ATOM 2062 C CA . TYR A 1 266 ? -16.540 -6.212 -9.586 1.00 76.31 266 TYR A CA 1
ATOM 2063 C C . TYR A 1 266 ? -15.531 -7.114 -10.296 1.00 76.31 266 TYR A C 1
ATOM 2065 O O . TYR A 1 266 ? -15.927 -7.728 -11.312 1.00 76.31 266 TYR A O 1
#

Secondary structure (DSSP, 8-state):
---HHHHHHHHHHHHHHHHHHHHHHHHHHHHHHHHHTS-S-HHHHHHHHHHHHHHHHHHHTTTS-HHHHHHHHTS--SEEEEEE--SSHHHHHHHHHHHHTGGGSTTEE-GGGTT-SSEEEEEEEEEBGGGTTB--HHHHHHHHHHS-EEEEEEEPPPPPTT--TT--S---HHHHHHHHHHHHHHHHHHHHH-TT-SEEEEE-TT----HHHHHHHHHHS-SSS-EEEEEEEEEEEETTEEEEEEEEEEEEEEEEHHHHHHHHT-

Foldseek 3Di:
DPDPPVVVVVVVVVVVVVVVVVVVVVVVVVVVVVVVVPPDCPVVVVVVVVVVLVVQLCLQQVLAPVLLLVLQLPDQAQEEEEAEFELDPVLVVLVVVCVVPQCPDAQEQWVVVSGDHNYYYAYFYFQEVVVVRDRDPVVSVVCNVTVRYGYGDHYAFQFDPPDDPPDDDDRDPRNVVRVVVSVLSQLSSCCVSHVNHLKYKYAYSPDHDPVVVVVVVSVVDDSAPDKDAAKDWDWDDDPNDTDIDIHHDRHMIMHTSVVSVVVNVD

pLDDT: mean 87.62, std 14.58, range [42.94, 98.75]

Organism: NCBI:txid83891

Sequence (266 aa):
MPKSKLLTTKRKLKHVALLLLLFILATALLSIRLDTASDGDAAGRDSYLHSRAVAADEAALAFIPRRAVDTWSQRQYLLVLGVPSEDTEARRRRRNLQRSTCWRFPGVATRANGFAGAMLVLYVLGRHPAHGYNYSAALQEEAALWHDVVALPMNEGRVAPEKKVGVGGFSGVEAAIGMSRKTYLWFDLALRLFPTASYLAKGDDDMFLRVPLFLANLRLLPRRGIYMGIHAGTGIRVQNRSLGVNFMAGWCYTMSRDVAGALVSY